Protein AF-A0AAY5KUX0-F1 (afdb_monomer)

Mean predicted aligned error: 17.94 Å

Nearest PDB structures (foldseek):
  6ixe-assembly1_A  TM=4.398E-01  e=1.161E+00  Homo sapiens
  8fih-assembly1_C  TM=4.853E-01  e=3.140E+00  synthetic construct
  5nnv-assembly4_D  TM=2.326E-01  e=5.977E+00  Bacillus subtilis subsp. subtilis str. 168

pLDDT: mean 77.22, std 23.83, range [30.12, 98.75]

Organism: Esox lucius (NCBI:txid8010)

Radius of gyration: 45.95 Å; Cα contacts (8 Å, |Δi|>4): 47; chains: 1; bounding box: 101×60×145 Å

Foldseek 3Di:
DVVVVVVVVVVVVVVCVVVVVVVVVVVPCVVVVVVVVVVVVVVVVVVVVVPVVVVLVVVLVVLLVVLLVLLVVLVVLLVVLVVVLPDDPDPPADLVNLLVVLVVLLVVLVVLVVVLVVVVVVLVVSPDPPPVSVVSCSNVSSVVVNVSSVVSNVSSVVVNVVSVVVVVVVVVVVPDDPDDDDDDDDDDDDDDDDDDDDDDDDDDDDDDDDDDDDDDDDDDDDDDDDDDDDDDDDDDDDDDDDDD

Solvent-accessible surface area (backbone atoms only — not comparable to full-atom values): 15672 Å² total; per-residue (Å²): 108,75,67,60,55,51,50,52,51,49,53,54,59,60,63,43,50,68,56,53,52,52,52,50,62,75,63,54,52,63,70,54,50,54,52,49,53,53,48,49,55,50,51,52,53,53,51,63,67,46,49,62,60,50,55,51,52,54,52,45,51,55,53,52,52,51,48,40,55,49,44,56,50,49,54,52,47,53,52,51,51,50,52,62,74,66,50,73,83,57,98,85,67,51,72,68,58,53,48,51,52,41,53,53,49,51,53,50,47,54,49,52,54,51,50,40,54,50,50,57,52,51,58,66,70,58,67,64,59,91,76,49,65,84,71,43,61,53,60,59,49,39,58,55,44,54,59,57,44,50,55,51,48,52,53,43,52,53,51,42,56,54,50,56,50,52,59,60,51,59,63,57,68,69,76,70,72,84,82,80,84,88,77,91,79,89,86,89,85,78,90,78,90,81,82,88,82,85,87,81,87,83,91,81,90,82,85,89,81,86,85,84,88,85,80,89,88,87,80,84,88,84,87,80,82,88,82,91,84,85,88,84,87,85,86,81,90,80,88,84,88,81,94,132

Structure (mmCIF, N/CA/C/O backbone):
data_AF-A0AAY5KUX0-F1
#
_entry.id   AF-A0AAY5KUX0-F1
#
loop_
_atom_site.group_PDB
_atom_site.id
_atom_site.type_symbol
_atom_site.label_atom_id
_atom_site.label_alt_id
_atom_site.label_comp_id
_atom_site.label_asym_id
_atom_site.label_entity_id
_atom_site.label_seq_id
_atom_site.pdbx_PDB_ins_code
_atom_site.Cartn_x
_atom_site.Cartn_y
_atom_site.Cartn_z
_atom_site.occupancy
_atom_site.B_iso_or_equiv
_atom_site.auth_seq_id
_atom_site.auth_comp_id
_atom_site.auth_asym_id
_atom_site.auth_atom_id
_atom_site.pdbx_PDB_model_num
ATOM 1 N N . MET A 1 1 ? 50.713 29.066 -77.000 1.00 65.44 1 MET A N 1
ATOM 2 C CA . MET A 1 1 ? 50.205 29.519 -75.688 1.00 65.44 1 MET A CA 1
ATOM 3 C C . MET A 1 1 ? 48.900 28.830 -75.305 1.00 65.44 1 MET A C 1
ATOM 5 O O . MET A 1 1 ? 48.928 28.082 -74.349 1.00 65.44 1 MET A O 1
ATOM 9 N N . VAL A 1 2 ? 47.807 28.939 -76.072 1.00 77.06 2 VAL A N 1
ATOM 10 C CA . VAL A 1 2 ? 46.492 28.353 -75.691 1.00 77.06 2 VAL A CA 1
ATOM 11 C C . VAL A 1 2 ? 46.496 26.825 -75.466 1.00 77.06 2 VAL A C 1
ATOM 13 O O . VAL A 1 2 ? 45.794 26.320 -74.590 1.00 77.06 2 VAL A O 1
ATOM 16 N N . LEU A 1 3 ? 47.290 26.074 -76.238 1.00 79.50 3 LEU A N 1
ATOM 17 C CA . LEU A 1 3 ? 47.382 24.612 -76.098 1.00 79.50 3 LEU A CA 1
ATOM 18 C C . LEU A 1 3 ? 48.140 24.175 -74.833 1.00 79.50 3 LEU A C 1
ATOM 20 O O . LEU A 1 3 ? 47.729 23.212 -74.193 1.00 79.50 3 LEU A O 1
ATOM 24 N N . ASP A 1 4 ? 49.183 24.915 -74.450 1.00 84.75 4 ASP A N 1
ATOM 25 C CA . ASP A 1 4 ? 49.966 24.679 -73.227 1.00 84.75 4 ASP A CA 1
ATOM 26 C C . ASP A 1 4 ? 49.128 24.974 -71.975 1.00 84.75 4 ASP A C 1
ATOM 28 O O . ASP A 1 4 ? 49.061 24.171 -71.047 1.00 84.75 4 ASP A O 1
ATOM 32 N N . ASP A 1 5 ? 48.364 26.070 -72.007 1.00 89.06 5 ASP A N 1
ATOM 33 C CA . ASP A 1 5 ? 47.406 26.387 -70.950 1.00 89.06 5 ASP A CA 1
ATOM 34 C C . ASP A 1 5 ? 46.334 25.294 -70.814 1.00 89.06 5 ASP A C 1
ATOM 36 O O . ASP A 1 5 ? 45.993 24.902 -69.700 1.00 89.06 5 ASP A O 1
ATOM 40 N N . SER A 1 6 ? 45.840 24.747 -71.931 1.00 89.62 6 SER A N 1
ATOM 41 C CA . SER A 1 6 ? 44.866 23.645 -71.911 1.00 89.62 6 SER A CA 1
ATOM 42 C C . SER A 1 6 ? 45.446 22.354 -71.332 1.00 89.62 6 SER A C 1
ATOM 44 O O . SER A 1 6 ? 44.748 21.627 -70.627 1.00 89.62 6 SER A O 1
ATOM 46 N N . GLU A 1 7 ? 46.712 22.048 -71.613 1.00 89.88 7 GLU A N 1
ATOM 47 C CA . GLU A 1 7 ? 47.401 20.888 -71.045 1.00 89.88 7 GLU A CA 1
ATOM 48 C C . GLU A 1 7 ? 47.662 21.055 -69.548 1.00 89.88 7 GLU A C 1
ATOM 50 O O . GLU A 1 7 ? 47.379 20.141 -68.772 1.00 89.88 7 GLU A O 1
ATOM 55 N N . ARG A 1 8 ? 48.071 22.253 -69.123 1.00 92.94 8 ARG A N 1
ATOM 56 C CA . ARG A 1 8 ? 48.230 22.599 -67.710 1.00 92.94 8 ARG A CA 1
ATOM 57 C C . ARG A 1 8 ? 46.909 22.513 -66.948 1.00 92.94 8 ARG A C 1
ATOM 59 O O . ARG A 1 8 ? 46.864 21.922 -65.875 1.00 92.94 8 ARG A O 1
ATOM 66 N N . ILE A 1 9 ? 45.819 23.043 -67.507 1.00 92.19 9 ILE A N 1
ATOM 67 C CA . ILE A 1 9 ? 44.477 22.944 -66.909 1.00 92.19 9 ILE A CA 1
ATOM 68 C C . ILE A 1 9 ? 44.057 21.476 -66.781 1.00 92.19 9 ILE A C 1
ATOM 70 O O . ILE A 1 9 ? 43.570 21.067 -65.728 1.00 92.19 9 ILE A O 1
ATOM 74 N N . ARG A 1 10 ? 44.285 20.664 -67.820 1.00 92.75 10 ARG A N 1
ATOM 75 C CA . ARG A 1 10 ? 43.978 19.228 -67.798 1.00 92.75 10 ARG A CA 1
ATOM 76 C C . ARG A 1 10 ? 44.761 18.496 -66.709 1.00 92.75 10 ARG A C 1
ATOM 78 O O . ARG A 1 10 ? 44.173 17.692 -65.992 1.00 92.75 10 ARG A O 1
ATOM 85 N N . ALA A 1 11 ? 46.052 18.792 -66.564 1.00 92.75 11 ALA A N 1
ATOM 86 C CA . ALA A 1 11 ? 46.895 18.215 -65.522 1.00 92.75 11 ALA A CA 1
ATOM 87 C C . ALA A 1 11 ? 46.395 18.590 -64.117 1.00 92.75 11 ALA A C 1
ATOM 89 O O . ALA A 1 11 ? 46.272 17.717 -63.260 1.00 92.75 11 ALA A O 1
ATOM 90 N N . THR A 1 12 ? 46.021 19.855 -63.901 1.00 94.25 12 THR A N 1
ATOM 91 C CA . THR A 1 12 ? 45.439 20.313 -62.631 1.00 94.25 12 THR A CA 1
ATOM 92 C C . THR A 1 12 ? 44.118 19.608 -62.318 1.00 94.25 12 THR A C 1
ATOM 94 O O . THR A 1 12 ? 43.928 19.144 -61.198 1.00 94.25 12 THR A O 1
ATOM 97 N N . LEU A 1 13 ? 43.218 19.472 -63.300 1.00 93.25 13 LEU A N 1
ATOM 98 C CA . LEU A 1 13 ? 41.935 18.785 -63.110 1.00 93.25 13 LEU A CA 1
ATOM 99 C C . LEU A 1 13 ? 42.114 17.299 -62.780 1.00 93.25 13 LEU A C 1
ATOM 101 O O . LEU A 1 13 ? 41.458 16.794 -61.873 1.00 93.25 13 LEU A O 1
ATOM 105 N N . MET A 1 14 ? 43.036 16.613 -63.462 1.00 93.06 14 MET A N 1
ATOM 106 C CA . MET A 1 14 ? 43.377 15.220 -63.151 1.00 93.06 14 MET A CA 1
ATOM 107 C C . MET A 1 14 ? 44.004 15.081 -61.756 1.00 93.06 14 MET A C 1
ATOM 109 O O . MET A 1 14 ? 43.749 14.100 -61.061 1.00 93.06 14 MET A O 1
ATOM 113 N N . GLY A 1 15 ? 44.761 16.089 -61.311 1.00 93.69 15 GLY A N 1
ATOM 114 C CA . GLY A 1 15 ? 45.342 16.146 -59.969 1.00 93.69 15 GLY A CA 1
ATOM 115 C C . GLY A 1 15 ? 44.316 16.215 -58.831 1.00 93.69 15 GLY A C 1
ATOM 116 O O . GLY A 1 15 ? 44.632 15.806 -57.716 1.00 93.69 15 GLY A O 1
ATOM 117 N N . PHE A 1 16 ? 43.082 16.669 -59.086 1.00 94.81 16 PHE A N 1
ATOM 118 C CA . PHE A 1 16 ? 42.023 16.691 -58.068 1.00 94.81 16 PHE A CA 1
ATOM 119 C C . PHE A 1 16 ? 41.360 15.329 -57.827 1.00 94.81 16 PHE A C 1
ATOM 121 O O . PHE A 1 16 ? 40.733 15.157 -56.783 1.00 94.81 16 PHE A O 1
ATOM 128 N N . GLY A 1 17 ? 41.509 14.358 -58.735 1.00 90.81 17 GLY A N 1
ATOM 129 C CA . GLY A 1 17 ? 40.879 13.035 -58.623 1.00 90.81 17 GLY A CA 1
ATOM 130 C C . GLY A 1 17 ? 41.129 12.341 -57.272 1.00 90.81 17 GLY A C 1
ATOM 131 O O . GLY A 1 17 ? 40.160 12.050 -56.573 1.00 90.81 17 GLY A O 1
ATOM 132 N N . PRO A 1 18 ? 42.393 12.161 -56.838 1.00 92.56 18 PRO A N 1
ATOM 133 C CA . PRO A 1 18 ? 42.709 11.527 -55.554 1.00 92.56 18 PRO A CA 1
ATOM 134 C C . PRO A 1 18 ? 42.184 12.292 -54.329 1.00 92.56 18 PRO A C 1
ATOM 136 O O . PRO A 1 18 ? 41.840 11.687 -53.317 1.00 92.56 18 PRO A O 1
ATOM 139 N N . VAL A 1 19 ? 42.106 13.627 -54.405 1.00 91.50 19 VAL A N 1
ATOM 140 C CA . VAL A 1 19 ? 41.552 14.466 -53.326 1.00 91.50 19 VAL A CA 1
ATOM 141 C C . VAL A 1 19 ? 40.037 14.274 -53.229 1.00 91.50 19 VAL A C 1
ATOM 143 O O . VAL A 1 19 ? 39.510 14.113 -52.132 1.00 91.50 19 VAL A O 1
ATOM 146 N N . LEU A 1 20 ? 39.338 14.242 -54.368 1.00 87.88 20 LEU A N 1
ATOM 147 C CA . LEU A 1 20 ? 37.898 13.975 -54.419 1.00 87.88 20 LEU A CA 1
ATOM 148 C C . LEU A 1 20 ? 37.559 12.553 -53.954 1.00 87.88 20 LEU A C 1
ATOM 150 O O . LEU A 1 20 ? 36.545 12.366 -53.288 1.00 87.88 20 LEU A O 1
ATOM 154 N N . GLU A 1 21 ? 38.414 11.570 -54.235 1.00 86.56 21 GLU A N 1
ATOM 155 C CA . GLU A 1 21 ? 38.261 10.193 -53.752 1.00 86.56 21 GLU A CA 1
ATOM 156 C C . GLU A 1 21 ? 38.407 10.100 -52.223 1.00 86.56 21 GLU A C 1
ATOM 158 O O . GLU A 1 21 ? 37.579 9.479 -51.555 1.00 86.56 21 GLU A O 1
ATOM 163 N N . GLN A 1 22 ? 39.387 10.802 -51.640 1.00 84.06 22 GLN A N 1
ATOM 164 C CA . GLN A 1 22 ? 39.534 10.901 -50.182 1.00 84.06 22 GLN A CA 1
ATOM 165 C C . GLN A 1 22 ? 38.347 11.617 -49.526 1.00 84.06 22 GLN A C 1
ATOM 167 O O . GLN A 1 22 ? 37.835 11.144 -48.511 1.00 84.06 22 GLN A O 1
ATOM 172 N N . ILE A 1 23 ? 37.873 12.722 -50.114 1.00 84.19 23 ILE A N 1
ATOM 173 C CA . ILE A 1 23 ? 36.673 13.425 -49.635 1.00 84.19 23 ILE A CA 1
ATOM 174 C C . ILE A 1 23 ? 35.459 12.491 -49.705 1.00 84.19 23 ILE A C 1
ATOM 176 O O . ILE A 1 23 ? 34.725 12.383 -48.729 1.00 84.19 23 ILE A O 1
ATOM 180 N N . SER A 1 24 ? 35.277 11.755 -50.805 1.00 80.06 24 SER A N 1
ATOM 181 C CA . SER A 1 24 ? 34.175 10.799 -50.966 1.00 80.06 24 SER A CA 1
ATOM 182 C C . SER A 1 24 ? 34.204 9.677 -49.925 1.00 80.06 24 SER A C 1
ATOM 184 O O . SER A 1 24 ? 33.145 9.256 -49.468 1.00 80.06 24 SER A O 1
ATOM 186 N N . ALA A 1 25 ? 35.388 9.193 -49.543 1.00 74.94 25 ALA A N 1
ATOM 187 C CA . ALA A 1 25 ? 35.536 8.162 -48.519 1.00 74.94 25 ALA A CA 1
ATOM 188 C C . ALA A 1 25 ? 35.185 8.681 -47.113 1.00 74.94 25 ALA A C 1
ATOM 190 O O . ALA A 1 25 ? 34.540 7.978 -46.340 1.00 74.94 25 ALA A O 1
ATOM 191 N N . VAL A 1 26 ? 35.557 9.927 -46.790 1.00 75.31 26 VAL A N 1
ATOM 192 C CA . VAL A 1 26 ? 35.179 10.588 -45.525 1.00 75.31 26 VAL A CA 1
ATOM 193 C C . VAL A 1 26 ? 33.686 10.944 -45.506 1.00 75.31 26 VAL A C 1
ATOM 195 O O . VAL A 1 26 ? 33.041 10.858 -44.465 1.00 75.31 26 VAL A O 1
ATOM 198 N N . CYS A 1 27 ? 33.114 11.285 -46.661 1.00 72.25 27 CYS A N 1
ATOM 199 C CA . CYS A 1 27 ? 31.685 11.531 -46.855 1.00 72.25 27 CYS A CA 1
ATOM 200 C C . CYS A 1 27 ? 30.854 10.246 -47.024 1.00 72.25 27 CYS A C 1
ATOM 202 O O . CYS A 1 27 ? 29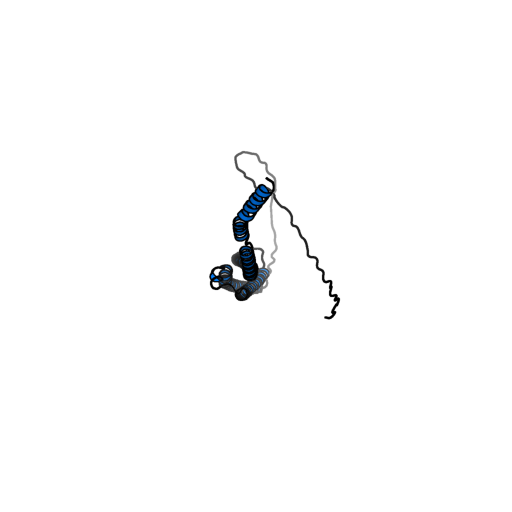.682 10.336 -47.392 1.00 72.25 27 CYS A O 1
ATOM 204 N N . HIS A 1 28 ? 31.411 9.056 -46.766 1.00 70.75 28 HIS A N 1
ATOM 205 C CA . HIS A 1 28 ? 30.652 7.808 -46.797 1.00 70.75 28 HIS A CA 1
ATOM 206 C C . HIS A 1 28 ? 29.736 7.706 -45.562 1.00 70.75 28 HIS A C 1
ATOM 208 O O . HIS A 1 28 ? 30.043 7.060 -44.563 1.00 70.75 28 HIS A O 1
ATOM 214 N N . ILE A 1 29 ? 28.610 8.417 -45.635 1.00 81.38 29 ILE A N 1
ATOM 215 C CA . ILE A 1 29 ? 27.642 8.626 -44.551 1.00 81.38 29 ILE A CA 1
ATOM 216 C C . ILE A 1 29 ? 26.776 7.376 -44.303 1.00 81.38 29 ILE A C 1
ATOM 218 O O . ILE A 1 29 ? 26.271 7.204 -43.198 1.00 81.38 29 ILE A O 1
ATOM 222 N N . SER A 1 30 ? 26.693 6.447 -45.259 1.00 81.44 30 SER A N 1
ATOM 223 C CA . SER A 1 30 ? 25.822 5.262 -45.186 1.00 81.44 30 SER A CA 1
ATOM 224 C C . SER A 1 30 ? 26.086 4.371 -43.967 1.00 81.44 30 SER A C 1
ATOM 226 O O . SER A 1 30 ? 25.158 3.999 -43.261 1.00 81.44 30 SER A O 1
ATOM 228 N N . ALA A 1 31 ? 27.352 4.107 -43.623 1.00 83.12 31 ALA A N 1
ATOM 229 C CA . ALA A 1 31 ? 27.673 3.324 -42.424 1.00 83.12 31 ALA A CA 1
ATOM 230 C C . ALA A 1 31 ? 27.285 4.046 -41.116 1.00 83.12 31 ALA A C 1
ATOM 232 O O . ALA A 1 31 ? 27.041 3.412 -40.088 1.00 83.12 31 ALA A O 1
ATOM 233 N N . MET A 1 32 ? 27.256 5.381 -41.128 1.00 85.50 32 MET A N 1
ATOM 234 C CA . MET A 1 32 ? 26.808 6.183 -39.992 1.00 85.50 32 MET A CA 1
ATOM 235 C C . MET A 1 32 ? 25.277 6.231 -39.913 1.00 85.50 32 MET A C 1
ATOM 237 O O . MET A 1 32 ? 24.741 6.136 -38.812 1.00 85.50 32 MET A O 1
ATOM 241 N N . GLU A 1 33 ? 24.589 6.316 -41.054 1.00 89.56 33 GLU A N 1
ATOM 242 C CA . GLU A 1 33 ? 23.128 6.195 -41.168 1.00 89.56 33 GLU A CA 1
ATOM 243 C C . GLU A 1 33 ? 22.644 4.839 -40.647 1.00 89.56 33 GLU A C 1
ATOM 245 O O . GLU A 1 33 ? 21.768 4.799 -39.786 1.00 89.56 33 GLU A O 1
ATOM 250 N N . ASP A 1 34 ? 23.276 3.739 -41.062 1.00 90.75 34 ASP A N 1
ATOM 251 C CA . ASP A 1 34 ? 22.925 2.391 -40.601 1.00 90.75 34 ASP A CA 1
ATOM 252 C C . ASP A 1 34 ? 23.063 2.256 -39.078 1.00 90.75 34 ASP A C 1
ATOM 254 O O . ASP A 1 34 ? 22.184 1.722 -38.397 1.00 90.75 34 ASP A O 1
ATOM 258 N N . ARG A 1 35 ? 24.152 2.793 -38.509 1.00 92.81 35 ARG A N 1
ATOM 259 C CA . ARG A 1 35 ? 24.366 2.811 -37.054 1.00 92.81 35 ARG A CA 1
ATOM 260 C C . ARG A 1 35 ? 23.340 3.672 -36.326 1.00 92.81 35 ARG A C 1
ATOM 262 O O . ARG A 1 35 ? 22.949 3.323 -35.211 1.00 92.81 35 ARG A O 1
ATOM 269 N N . LEU A 1 36 ? 22.931 4.791 -36.920 1.00 95.94 36 LEU A N 1
ATOM 270 C CA . LEU A 1 36 ? 21.906 5.661 -36.355 1.00 95.94 36 LEU A CA 1
ATOM 271 C C . LEU A 1 36 ? 20.556 4.940 -36.309 1.00 95.94 36 LEU A C 1
ATOM 273 O O . LEU A 1 36 ? 19.963 4.870 -35.237 1.00 95.94 36 LEU A O 1
ATOM 277 N N . VAL A 1 37 ? 20.135 4.327 -37.419 1.00 96.75 37 VAL A N 1
ATOM 278 C CA . VAL A 1 37 ? 18.894 3.537 -37.498 1.00 96.75 37 VAL A CA 1
ATOM 279 C C . VAL A 1 37 ? 18.925 2.376 -36.507 1.00 96.75 37 VAL A C 1
ATOM 281 O O . VAL A 1 37 ? 17.970 2.163 -35.765 1.00 96.75 37 VAL A O 1
ATO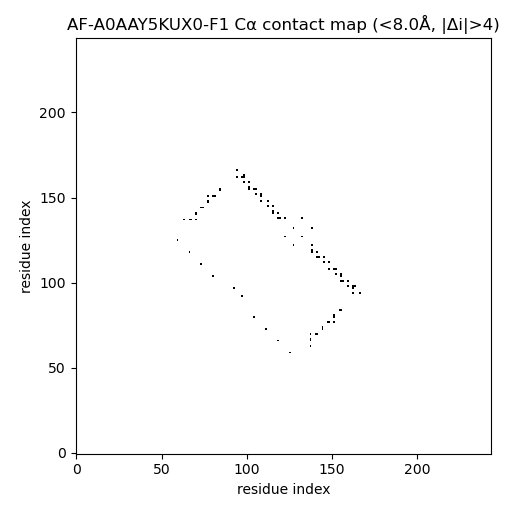M 284 N N . GLN A 1 38 ? 20.045 1.652 -36.422 1.00 97.19 38 GLN A N 1
ATOM 285 C CA . GLN A 1 38 ? 20.197 0.571 -35.449 1.00 97.19 38 GLN A CA 1
ATOM 286 C C . GLN A 1 38 ? 20.052 1.076 -34.007 1.00 97.19 38 GLN A C 1
ATOM 288 O O . GLN A 1 38 ? 19.392 0.429 -33.192 1.00 97.19 38 GLN A O 1
ATOM 293 N N . THR A 1 39 ? 20.659 2.222 -33.691 1.00 97.56 39 THR A N 1
ATOM 294 C CA . THR A 1 39 ? 20.567 2.835 -32.360 1.00 97.56 39 THR A CA 1
ATOM 295 C C . THR A 1 39 ? 19.134 3.271 -32.062 1.00 97.56 39 THR A C 1
ATOM 297 O O . THR A 1 39 ? 18.640 3.014 -30.969 1.00 97.56 39 THR A O 1
ATOM 300 N N . GLU A 1 40 ? 18.441 3.874 -33.027 1.00 97.81 40 GLU A N 1
ATOM 301 C CA . GLU A 1 40 ? 17.035 4.260 -32.895 1.00 97.81 40 GLU A CA 1
ATOM 302 C C . GLU A 1 40 ? 16.150 3.042 -32.609 1.00 97.81 40 GLU A C 1
ATOM 304 O O . GLU A 1 40 ? 15.415 3.043 -31.624 1.00 97.81 40 GLU A O 1
ATOM 309 N N . CYS A 1 41 ? 16.297 1.957 -33.377 1.00 97.69 41 CYS A N 1
ATOM 310 C CA . CYS A 1 41 ? 15.567 0.714 -33.126 1.00 97.69 41 CYS A CA 1
ATOM 311 C C . CYS A 1 41 ? 15.840 0.149 -31.724 1.00 97.69 41 CYS A C 1
ATOM 313 O O . CYS A 1 41 ? 14.912 -0.305 -31.056 1.00 97.69 41 CYS A O 1
ATOM 315 N N . GLN A 1 42 ? 17.094 0.186 -31.260 1.00 98.12 42 GLN A N 1
ATOM 316 C CA . GLN A 1 42 ? 17.452 -0.252 -29.908 1.00 98.12 42 GLN A CA 1
ATOM 317 C C . GLN A 1 42 ? 16.805 0.626 -28.833 1.00 98.12 42 GLN A C 1
ATOM 319 O O . GLN A 1 42 ? 16.288 0.102 -27.850 1.00 98.12 42 GLN A O 1
ATOM 324 N N . VAL A 1 43 ? 16.794 1.948 -29.021 1.00 97.81 43 VAL A N 1
ATOM 325 C CA . VAL A 1 43 ? 16.144 2.886 -28.097 1.00 97.81 43 VAL A CA 1
ATOM 326 C C . VAL A 1 43 ? 14.639 2.635 -28.048 1.00 97.81 43 VAL A C 1
ATOM 328 O O . VAL A 1 43 ? 14.081 2.547 -26.955 1.00 97.81 43 VAL A O 1
ATOM 331 N N . THR A 1 44 ? 13.984 2.462 -29.197 1.00 97.00 44 THR A N 1
ATOM 332 C CA . THR A 1 44 ? 12.551 2.147 -29.251 1.00 97.00 44 THR A CA 1
ATOM 333 C C . THR A 1 44 ? 12.245 0.823 -28.554 1.00 97.00 44 THR A C 1
ATOM 335 O O . THR A 1 44 ? 11.328 0.763 -27.740 1.00 97.00 44 THR A O 1
ATOM 338 N N . ASP A 1 45 ? 13.028 -0.227 -28.809 1.00 97.25 45 ASP A N 1
ATOM 339 C CA . ASP A 1 45 ? 12.867 -1.529 -28.153 1.00 97.25 45 ASP A CA 1
ATOM 340 C C . ASP A 1 45 ? 13.044 -1.429 -26.627 1.00 97.25 45 ASP A C 1
ATOM 342 O O . ASP A 1 45 ? 12.229 -1.952 -25.865 1.00 97.25 45 ASP A O 1
ATOM 346 N N . MET A 1 46 ? 14.050 -0.683 -26.160 1.00 97.19 46 MET A N 1
ATOM 347 C CA . MET A 1 46 ? 14.240 -0.414 -24.732 1.00 97.19 46 MET A CA 1
ATOM 348 C C . MET A 1 46 ? 13.054 0.337 -24.116 1.00 97.19 46 MET A C 1
ATOM 350 O O . MET A 1 46 ? 12.606 -0.025 -23.028 1.00 97.19 46 MET A O 1
ATOM 354 N N . GLN A 1 47 ? 12.529 1.356 -24.800 1.00 96.50 47 GLN A N 1
ATOM 355 C CA . GLN A 1 47 ? 11.366 2.117 -24.340 1.00 96.50 47 GLN A CA 1
ATOM 356 C C . GLN A 1 47 ? 10.128 1.223 -24.220 1.00 96.50 47 GLN A C 1
ATOM 358 O O . GLN A 1 47 ? 9.475 1.218 -23.181 1.00 96.50 47 GLN A O 1
ATOM 363 N N . GLN A 1 48 ? 9.842 0.403 -25.232 1.00 95.69 48 GLN A N 1
ATOM 364 C CA . GLN A 1 48 ? 8.698 -0.512 -25.195 1.00 95.69 48 GLN A CA 1
ATOM 365 C C . GLN A 1 48 ? 8.818 -1.539 -24.061 1.00 95.69 48 GLN A C 1
ATOM 367 O O . GLN A 1 48 ? 7.832 -1.845 -23.392 1.00 95.69 48 GLN A O 1
ATOM 372 N N . LYS A 1 49 ? 10.034 -2.026 -23.782 1.00 96.62 49 LYS A N 1
ATOM 373 C CA . LYS A 1 49 ? 10.289 -2.989 -22.699 1.00 96.62 49 LYS A CA 1
ATOM 374 C C . LYS A 1 49 ? 10.092 -2.419 -21.296 1.00 96.62 49 LYS A C 1
ATOM 376 O O . LYS A 1 49 ? 9.774 -3.191 -20.395 1.00 96.62 49 LYS A O 1
ATOM 381 N N . ILE A 1 50 ? 10.290 -1.114 -21.089 1.00 96.44 50 ILE A N 1
ATOM 382 C CA . ILE A 1 50 ? 10.162 -0.500 -19.757 1.00 96.44 50 ILE A CA 1
ATOM 383 C C . ILE A 1 50 ? 8.763 0.055 -19.472 1.00 96.44 50 ILE A C 1
ATOM 385 O O . ILE A 1 50 ? 8.394 0.141 -18.304 1.00 96.44 50 ILE A O 1
ATOM 389 N N . MET A 1 51 ? 7.966 0.380 -20.497 1.00 95.88 51 MET A N 1
ATOM 390 C CA . MET A 1 51 ? 6.634 0.970 -20.299 1.00 95.88 51 MET A CA 1
ATOM 391 C C . MET A 1 51 ? 5.702 0.084 -19.464 1.00 95.88 51 MET A C 1
ATOM 393 O O . MET A 1 51 ? 5.191 0.539 -18.448 1.00 95.88 51 MET A O 1
ATOM 397 N N . GLY A 1 52 ? 5.549 -1.196 -19.818 1.00 93.38 52 GLY A N 1
ATOM 398 C CA . GLY A 1 52 ? 4.679 -2.114 -19.069 1.00 93.38 52 GLY A CA 1
ATOM 399 C C . GLY A 1 52 ? 5.065 -2.266 -17.586 1.00 93.38 52 GLY A C 1
ATOM 400 O O . GLY A 1 52 ? 4.213 -2.082 -16.716 1.00 93.38 52 GLY A O 1
ATOM 401 N N . PRO A 1 53 ? 6.339 -2.563 -17.256 1.00 93.50 53 PRO A N 1
ATOM 402 C CA . PRO A 1 53 ? 6.806 -2.591 -15.870 1.00 93.50 53 PRO A CA 1
ATOM 403 C C . PRO A 1 53 ? 6.615 -1.269 -15.118 1.00 93.50 53 PRO A C 1
ATOM 405 O O . PRO A 1 53 ? 6.311 -1.295 -13.926 1.00 93.50 53 PRO A O 1
ATOM 408 N N . LEU A 1 54 ? 6.781 -0.127 -15.792 1.00 95.19 54 LEU A N 1
ATOM 409 C CA 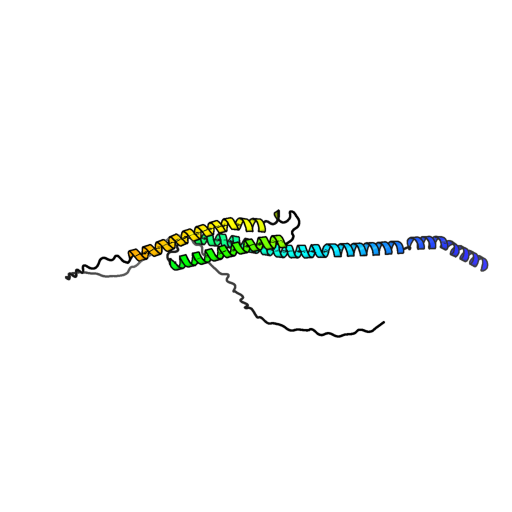. LEU A 1 54 ? 6.581 1.189 -15.188 1.00 95.19 54 LEU A CA 1
ATOM 410 C C . LEU A 1 54 ? 5.105 1.438 -14.852 1.00 95.19 54 LEU A C 1
ATOM 412 O O . LEU A 1 54 ? 4.809 1.880 -13.745 1.00 95.19 54 LEU A O 1
ATOM 416 N N . ASP A 1 55 ? 4.191 1.097 -15.762 1.00 94.62 55 ASP A N 1
ATOM 417 C CA . ASP A 1 55 ? 2.747 1.207 -15.534 1.00 94.62 55 ASP A CA 1
ATOM 418 C C . ASP A 1 55 ? 2.300 0.304 -14.376 1.00 94.62 55 ASP A C 1
ATOM 420 O O . ASP A 1 55 ? 1.559 0.737 -13.491 1.00 94.62 55 ASP A O 1
ATOM 424 N N . LYS A 1 56 ? 2.816 -0.933 -14.322 1.00 93.69 56 LYS A N 1
ATOM 425 C CA . LYS A 1 56 ? 2.558 -1.853 -13.206 1.00 93.69 56 LYS A CA 1
ATOM 426 C C . LYS A 1 56 ? 3.075 -1.289 -11.881 1.00 93.69 56 LYS A C 1
ATOM 428 O O . LYS A 1 56 ? 2.358 -1.331 -10.886 1.00 93.69 56 LYS A O 1
ATOM 433 N N . LEU A 1 57 ? 4.292 -0.740 -11.857 1.00 93.94 57 LEU A N 1
ATOM 434 C CA . LEU A 1 57 ? 4.856 -0.131 -10.651 1.00 93.94 57 LEU A CA 1
ATOM 435 C C . LEU A 1 57 ? 4.015 1.061 -10.176 1.00 93.94 57 LEU A C 1
ATOM 437 O O . LEU A 1 57 ? 3.750 1.170 -8.983 1.00 93.94 57 LEU A O 1
ATOM 441 N N . MET A 1 58 ? 3.554 1.907 -11.100 1.00 95.12 58 MET A N 1
ATOM 442 C CA . MET A 1 58 ? 2.676 3.038 -10.792 1.00 95.12 58 MET A CA 1
ATOM 443 C C . MET A 1 58 ? 1.369 2.574 -10.139 1.00 95.12 58 MET A C 1
ATOM 445 O O . MET A 1 58 ? 0.946 3.142 -9.135 1.00 95.12 58 MET A O 1
ATOM 449 N N . HIS A 1 59 ? 0.748 1.523 -10.682 1.00 95.31 59 HIS A N 1
ATOM 450 C CA . HIS A 1 59 ? -0.462 0.946 -10.103 1.00 95.31 59 HIS A CA 1
ATOM 451 C C . HIS A 1 59 ? -0.207 0.384 -8.699 1.00 95.31 59 HIS A C 1
ATOM 453 O O . HIS A 1 59 ? -0.944 0.716 -7.776 1.00 95.31 59 HIS A O 1
ATOM 459 N N . ILE A 1 60 ? 0.881 -0.374 -8.511 1.00 95.81 60 ILE A N 1
ATOM 460 C CA . ILE A 1 60 ? 1.273 -0.903 -7.197 1.00 95.81 60 ILE A CA 1
ATOM 461 C C . ILE A 1 60 ? 1.454 0.226 -6.178 1.00 95.81 60 ILE A C 1
ATOM 463 O O . ILE A 1 60 ? 1.015 0.090 -5.040 1.00 95.81 60 ILE A O 1
ATOM 467 N N . THR A 1 61 ? 2.079 1.343 -6.564 1.00 95.38 61 THR A N 1
ATOM 468 C CA . THR A 1 61 ? 2.245 2.498 -5.669 1.00 95.38 61 THR A CA 1
ATOM 469 C C . THR A 1 61 ? 0.901 3.038 -5.188 1.00 95.38 61 THR A C 1
ATOM 471 O O . THR A 1 61 ? 0.745 3.264 -3.993 1.00 95.38 61 THR A O 1
ATOM 474 N N . LEU A 1 62 ? -0.084 3.184 -6.080 1.00 96.94 62 LEU A N 1
ATOM 475 C CA . LEU A 1 62 ? -1.416 3.674 -5.709 1.00 96.94 62 LEU A CA 1
ATOM 476 C C . LEU A 1 62 ? -2.130 2.738 -4.725 1.00 96.94 62 LEU A C 1
ATOM 478 O O . LEU A 1 62 ? -2.713 3.203 -3.747 1.00 96.94 62 LEU A O 1
ATOM 482 N N . GLU A 1 63 ? -2.065 1.430 -4.965 1.00 97.31 63 GLU A N 1
ATOM 483 C CA . GLU A 1 63 ? -2.693 0.432 -4.094 1.00 97.31 63 GLU A CA 1
ATOM 484 C C . GLU A 1 63 ? -2.016 0.377 -2.717 1.00 97.31 63 GLU A C 1
ATOM 486 O O . GLU A 1 63 ? -2.685 0.384 -1.686 1.00 97.31 63 GLU A O 1
ATOM 491 N N . VAL A 1 64 ? -0.681 0.390 -2.673 1.00 97.31 64 VAL A N 1
ATOM 492 C CA . VAL A 1 64 ? 0.073 0.394 -1.409 1.00 97.31 64 VAL A CA 1
ATOM 493 C C . VAL A 1 64 ? -0.169 1.685 -0.619 1.00 97.31 64 VAL A C 1
ATOM 495 O O . VAL A 1 64 ? -0.315 1.620 0.602 1.00 97.31 64 VAL A O 1
ATOM 498 N N . ASP A 1 65 ? -0.281 2.838 -1.284 1.00 98.06 65 ASP A N 1
ATOM 499 C CA . ASP A 1 65 ? -0.639 4.109 -0.641 1.00 98.06 65 ASP A CA 1
ATOM 500 C C . ASP A 1 65 ? -2.051 4.064 -0.031 1.00 98.06 65 ASP A C 1
ATOM 502 O O . ASP A 1 65 ? -2.272 4.557 1.081 1.00 98.06 65 ASP A O 1
ATOM 506 N N . ALA A 1 66 ? -3.012 3.448 -0.727 1.00 98.06 66 ALA A N 1
ATOM 507 C CA . ALA A 1 66 ? -4.364 3.254 -0.208 1.00 98.06 66 ALA A CA 1
ATOM 508 C C . ALA A 1 66 ? -4.371 2.324 1.017 1.00 98.06 66 ALA A C 1
ATOM 510 O O . ALA A 1 66 ? -4.986 2.649 2.036 1.00 98.06 66 ALA A O 1
ATOM 511 N N . ILE A 1 67 ? -3.628 1.215 0.958 1.00 98.38 67 ILE A N 1
ATOM 512 C CA . ILE A 1 67 ? -3.469 0.279 2.079 1.00 98.38 67 ILE A CA 1
ATOM 513 C C . ILE A 1 67 ? -2.830 0.982 3.283 1.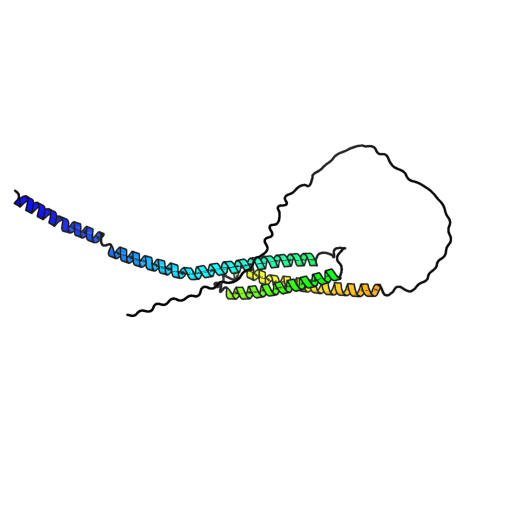00 98.38 67 ILE A C 1
ATOM 515 O O . ILE A 1 67 ? -3.320 0.845 4.404 1.00 98.38 67 ILE A O 1
ATOM 519 N N . GLU A 1 68 ? -1.775 1.773 3.078 1.00 98.56 68 GLU A N 1
ATOM 520 C CA . GLU A 1 68 ? -1.137 2.559 4.141 1.00 98.56 68 GLU A CA 1
ATOM 521 C C . GLU A 1 68 ? -2.140 3.494 4.834 1.00 98.56 68 GLU A C 1
ATOM 523 O O . GLU A 1 68 ? -2.195 3.570 6.068 1.00 98.56 68 GLU A O 1
ATOM 528 N N . ALA A 1 69 ? -2.953 4.205 4.048 1.00 98.56 69 ALA A N 1
ATOM 529 C CA . ALA A 1 69 ? -3.963 5.119 4.567 1.00 98.56 69 ALA A CA 1
ATOM 530 C C . ALA A 1 69 ? -5.044 4.391 5.384 1.00 98.56 69 ALA A C 1
ATOM 532 O O . ALA A 1 69 ? -5.462 4.890 6.439 1.00 98.56 69 ALA A O 1
ATOM 533 N N . GLU A 1 70 ? -5.465 3.212 4.931 1.00 98.56 70 GLU A N 1
ATOM 534 C CA . GLU A 1 70 ? -6.446 2.379 5.622 1.00 98.56 70 GLU A CA 1
ATOM 535 C C . GLU A 1 70 ? -5.878 1.827 6.939 1.00 98.56 70 GLU A C 1
ATOM 537 O O . GLU A 1 70 ? -6.478 2.016 7.999 1.00 98.56 70 GLU A O 1
ATOM 542 N N . VAL A 1 71 ? -4.665 1.261 6.926 1.00 98.75 71 VAL A N 1
ATOM 543 C CA . VAL A 1 71 ? -3.976 0.764 8.135 1.00 98.75 71 VAL A CA 1
ATOM 544 C C . VAL A 1 71 ? -3.831 1.871 9.175 1.00 98.75 71 VAL A C 1
ATOM 546 O O . VAL A 1 71 ? -4.214 1.697 10.334 1.00 98.75 71 VAL A O 1
ATOM 549 N N . LYS A 1 72 ? -3.386 3.059 8.758 1.00 98.69 72 LYS A N 1
ATOM 550 C CA . LYS A 1 72 ? -3.274 4.230 9.637 1.00 98.69 72 LYS A CA 1
ATOM 551 C C . LYS A 1 72 ? -4.623 4.674 10.204 1.00 98.69 72 LYS A C 1
ATOM 553 O O . LYS A 1 72 ? -4.698 5.207 11.316 1.00 98.69 72 LYS A O 1
ATOM 558 N N . THR A 1 73 ? -5.700 4.503 9.446 1.00 98.69 73 THR A N 1
ATOM 559 C CA . THR A 1 73 ? -7.060 4.790 9.913 1.00 98.69 73 THR A CA 1
ATOM 560 C C . THR A 1 73 ? -7.510 3.767 10.953 1.00 98.69 73 THR A C 1
ATOM 562 O O . THR A 1 73 ? -8.013 4.161 12.009 1.00 98.69 73 THR A O 1
ATOM 565 N N . MET A 1 74 ? -7.249 2.481 10.727 1.00 98.75 74 MET A N 1
ATOM 566 C CA . MET A 1 74 ? -7.530 1.418 11.692 1.00 98.75 74 MET A CA 1
ATOM 567 C C . MET A 1 74 ? -6.740 1.590 12.998 1.00 98.75 74 MET A C 1
ATOM 569 O O . MET A 1 74 ? -7.328 1.517 14.074 1.00 98.75 74 MET A O 1
ATOM 573 N N . GLU A 1 75 ? -5.448 1.925 12.944 1.00 98.69 75 GLU A N 1
ATOM 574 C CA . GLU A 1 75 ? -4.619 2.216 14.130 1.00 98.69 75 GLU A CA 1
ATOM 575 C C . GLU A 1 75 ? -5.199 3.362 14.983 1.00 98.69 75 GLU A C 1
ATOM 577 O O . GLU A 1 75 ? -5.274 3.289 16.219 1.00 98.69 75 GLU A O 1
ATOM 582 N N . LYS A 1 76 ? -5.681 4.426 14.326 1.00 98.62 76 LYS A N 1
ATOM 583 C CA . LYS A 1 76 ? -6.392 5.519 15.005 1.00 98.62 76 LYS A CA 1
ATOM 584 C C . LYS A 1 76 ? -7.696 5.031 15.630 1.00 98.62 76 LYS A C 1
ATOM 586 O O . LYS A 1 76 ? -8.016 5.445 16.744 1.00 98.62 76 LYS A O 1
ATOM 591 N N . ASN A 1 77 ? -8.449 4.176 14.944 1.00 98.44 77 ASN A N 1
ATOM 592 C CA . ASN A 1 77 ? -9.699 3.625 15.465 1.00 98.44 77 ASN A CA 1
ATOM 593 C C . ASN A 1 77 ? -9.456 2.724 16.679 1.00 98.44 77 ASN A C 1
ATOM 595 O O . ASN A 1 77 ? -10.138 2.891 17.685 1.00 98.44 77 ASN A O 1
ATOM 599 N N . VAL A 1 78 ? -8.430 1.870 16.652 1.00 98.56 78 VAL A N 1
ATOM 600 C CA . VAL A 1 78 ? -7.981 1.076 17.809 1.00 98.56 78 VAL A CA 1
ATOM 601 C C . VAL A 1 78 ? -7.680 1.980 19.004 1.00 98.56 78 VAL A C 1
ATOM 603 O O . VAL A 1 78 ? -8.162 1.731 20.109 1.00 98.56 78 VAL A O 1
ATOM 606 N N . THR A 1 79 ? -6.946 3.073 18.783 1.00 98.06 79 THR A N 1
ATOM 607 C CA . THR A 1 79 ? -6.624 4.047 19.838 1.00 98.06 79 THR A CA 1
ATOM 608 C C . THR A 1 79 ? -7.887 4.694 20.418 1.00 98.06 79 THR A C 1
ATOM 610 O O . THR A 1 79 ? -8.039 4.776 21.637 1.00 98.06 79 THR A O 1
ATOM 613 N N . LYS A 1 80 ? -8.827 5.111 19.559 1.00 97.69 80 LYS A N 1
ATOM 614 C CA . LYS A 1 80 ? -10.111 5.698 19.978 1.00 97.69 80 LYS A CA 1
ATOM 615 C C . LYS A 1 80 ? -10.963 4.708 20.768 1.00 97.69 80 LYS A C 1
ATOM 617 O O . LYS A 1 80 ? -11.468 5.065 21.826 1.00 97.69 80 LYS A O 1
ATOM 622 N N . ILE A 1 81 ? -11.105 3.474 20.285 1.00 97.25 81 ILE A N 1
ATOM 623 C CA . ILE A 1 81 ? -11.867 2.425 20.973 1.00 97.25 81 ILE A CA 1
ATOM 624 C C . ILE A 1 81 ? -11.261 2.170 22.350 1.00 97.25 81 ILE A C 1
ATOM 626 O O . ILE A 1 81 ? -11.986 2.162 23.341 1.00 97.25 81 ILE A O 1
ATOM 630 N N . ARG A 1 82 ? -9.933 2.032 22.436 1.00 96.81 82 ARG A N 1
ATOM 631 C CA . ARG A 1 82 ? -9.240 1.836 23.713 1.00 96.81 82 ARG A CA 1
ATOM 632 C C . ARG A 1 82 ? -9.536 2.977 24.688 1.00 96.81 82 ARG A C 1
ATOM 634 O O . ARG A 1 82 ? -9.900 2.709 25.827 1.00 96.81 82 ARG A O 1
ATOM 641 N N . ALA A 1 83 ? -9.480 4.229 24.230 1.00 95.00 83 ALA A N 1
ATOM 642 C CA . ALA A 1 83 ? -9.839 5.387 25.048 1.00 95.00 83 ALA A CA 1
ATOM 643 C C . ALA A 1 83 ? -11.304 5.343 25.531 1.00 95.00 83 ALA A C 1
ATOM 645 O O . ALA A 1 83 ? -11.564 5.606 26.703 1.00 95.00 83 ALA A O 1
ATOM 646 N N . ILE A 1 84 ? -12.250 4.949 24.669 1.00 92.50 84 ILE A N 1
ATOM 647 C CA . ILE A 1 84 ? -13.674 4.811 25.024 1.00 92.50 84 ILE A CA 1
ATOM 648 C C . ILE A 1 84 ? -13.893 3.700 26.063 1.00 92.50 84 ILE A C 1
ATOM 650 O O . ILE A 1 84 ? -14.692 3.867 26.981 1.00 92.50 84 ILE A O 1
ATOM 654 N N . LEU A 1 85 ? -13.204 2.563 25.933 1.00 92.12 85 LEU A N 1
ATOM 655 C CA . LEU A 1 85 ? -13.322 1.434 26.866 1.00 92.12 85 LEU A CA 1
ATOM 656 C C . LEU A 1 85 ? -12.622 1.691 28.209 1.00 92.12 85 LEU A C 1
ATOM 658 O O . LEU A 1 85 ? -12.987 1.070 29.206 1.00 92.12 85 LEU A O 1
ATOM 662 N N . SER A 1 86 ? -11.612 2.568 28.236 1.00 90.31 86 SER A N 1
ATOM 663 C CA . SER A 1 86 ? -10.883 2.960 29.451 1.00 90.31 86 SER A CA 1
ATOM 664 C C . SER A 1 86 ? -11.500 4.149 30.188 1.00 90.31 86 SER A C 1
ATOM 666 O O . SER A 1 86 ? -11.199 4.343 31.364 1.00 90.31 86 SER A O 1
ATOM 668 N N . SER A 1 87 ? -12.332 4.958 29.527 1.00 85.81 87 SER A N 1
ATOM 669 C CA . SER A 1 87 ? -13.048 6.047 30.189 1.00 85.81 87 SER A CA 1
ATOM 670 C C . SER A 1 87 ? -14.015 5.469 31.215 1.00 85.81 87 SER A C 1
ATOM 672 O O . SER A 1 87 ? -14.892 4.6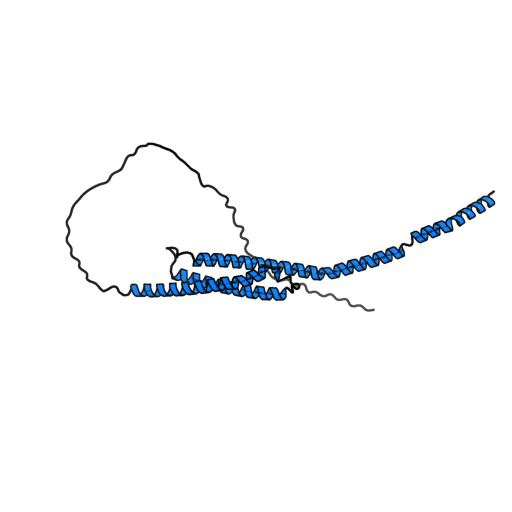83 30.863 1.00 85.81 87 SER A O 1
ATOM 674 N N . THR A 1 88 ? -13.887 5.890 32.472 1.00 68.06 88 THR A N 1
ATOM 675 C CA . THR A 1 88 ? -14.915 5.652 33.488 1.00 68.06 88 THR A CA 1
ATOM 676 C C . THR A 1 88 ? -16.234 6.258 33.012 1.00 68.06 88 THR A C 1
ATOM 678 O O . THR A 1 88 ? -16.217 7.354 32.441 1.00 68.06 88 THR A O 1
ATOM 681 N N . ASP A 1 89 ? -17.345 5.544 33.222 1.00 67.06 89 ASP A N 1
ATOM 682 C CA . ASP A 1 89 ? -18.688 5.961 32.813 1.00 67.06 89 ASP A CA 1
ATOM 683 C C . ASP A 1 89 ? -18.916 7.431 33.185 1.00 67.06 89 ASP A C 1
ATOM 685 O O . ASP A 1 89 ? -18.831 7.826 34.353 1.00 67.06 89 ASP A O 1
ATOM 689 N N . ALA A 1 90 ? -19.122 8.272 32.169 1.00 63.69 90 ALA A N 1
ATOM 690 C CA . ALA A 1 90 ? -19.449 9.665 32.404 1.00 63.69 90 ALA A CA 1
ATOM 691 C C . ALA A 1 90 ? -20.783 9.697 33.155 1.00 63.69 90 ALA A C 1
ATOM 693 O O . ALA A 1 90 ? -21.723 9.020 32.747 1.00 63.69 90 ALA A O 1
ATOM 694 N N . LEU A 1 91 ? -20.873 10.507 34.216 1.00 60.16 91 LEU A N 1
ATOM 695 C CA . LEU A 1 91 ? -22.017 10.588 35.146 1.00 60.16 91 LEU A CA 1
ATOM 696 C C . LEU A 1 91 ? -23.400 10.816 34.485 1.00 60.16 91 LEU A C 1
ATOM 698 O O . LEU A 1 91 ? -24.410 10.787 35.180 1.00 60.16 91 LEU A O 1
ATOM 702 N N . ASN A 1 92 ? -23.451 11.037 33.168 1.00 71.56 92 ASN A N 1
ATOM 703 C CA . ASN A 1 92 ? -24.639 11.379 32.393 1.00 71.56 92 ASN A CA 1
ATOM 704 C C . ASN A 1 92 ? -25.026 10.339 31.319 1.00 71.56 92 ASN A C 1
ATOM 706 O O . ASN A 1 92 ? -25.967 10.602 30.575 1.00 71.56 92 ASN A O 1
ATOM 710 N N . VAL A 1 93 ? -24.320 9.210 31.183 1.00 81.25 93 VAL A N 1
ATOM 711 C CA . VAL A 1 93 ? -24.615 8.191 30.153 1.00 81.25 93 VAL A CA 1
ATOM 712 C C . VAL A 1 93 ? -25.410 7.040 30.773 1.00 81.25 93 VAL A C 1
ATOM 714 O O . VAL A 1 93 ? -25.065 6.530 31.837 1.00 81.25 93 VAL A O 1
ATOM 717 N N . SER A 1 94 ? -26.502 6.637 30.120 1.00 85.38 94 SER A N 1
ATOM 718 C CA . SER A 1 94 ? -27.352 5.539 30.606 1.00 85.38 94 SER A CA 1
ATOM 719 C C . SER A 1 94 ? -26.733 4.162 30.335 1.00 85.38 94 SER A C 1
ATOM 721 O O . SER A 1 94 ? -25.970 3.990 29.383 1.00 85.38 94 SER A O 1
ATOM 723 N N . PHE A 1 95 ? -27.107 3.142 31.115 1.00 85.38 95 PHE A N 1
ATOM 724 C CA . PHE A 1 95 ? -26.658 1.764 30.868 1.00 85.38 95 PHE A CA 1
ATOM 725 C C . PHE A 1 95 ? -27.039 1.245 29.470 1.00 85.38 95 PHE A C 1
ATOM 727 O O . PHE A 1 95 ? -26.247 0.546 28.838 1.00 85.38 95 PHE A O 1
ATOM 734 N N . GLU A 1 96 ? -28.215 1.621 28.960 1.00 87.69 96 GLU A N 1
ATOM 735 C CA . GLU A 1 96 ? -28.668 1.252 27.613 1.00 87.69 96 GLU A CA 1
ATOM 736 C C . GLU A 1 96 ? -27.783 1.881 26.526 1.00 87.69 96 GLU A C 1
ATOM 738 O O . GLU A 1 96 ? -27.372 1.205 25.581 1.00 87.69 96 GLU A O 1
ATOM 743 N N . GLU A 1 97 ? -27.410 3.151 26.694 1.00 89.94 97 GLU A N 1
ATOM 744 C CA . GLU A 1 97 ? -26.493 3.843 25.787 1.00 89.94 97 GLU A CA 1
ATOM 745 C C . GLU A 1 97 ? -25.082 3.242 25.842 1.00 89.94 97 GLU A C 1
ATOM 747 O O . GLU A 1 97 ? -24.449 3.038 24.803 1.00 89.94 97 GLU A O 1
ATOM 752 N N . HIS A 1 98 ? -24.603 2.868 27.032 1.00 90.56 98 HIS A N 1
ATOM 753 C CA . HIS A 1 98 ? -23.347 2.134 27.174 1.00 90.56 98 HIS A CA 1
ATOM 754 C C . HIS A 1 98 ? -23.373 0.810 26.406 1.00 90.56 98 HIS A C 1
ATOM 756 O O . HIS A 1 98 ? -22.437 0.534 25.653 1.00 90.56 98 HIS A O 1
ATOM 762 N N . LEU A 1 99 ? -24.439 0.017 26.543 1.00 91.75 99 LEU A N 1
ATOM 763 C CA . LEU A 1 99 ? -24.575 -1.258 25.840 1.00 91.75 99 LEU A CA 1
ATOM 764 C C . LEU A 1 99 ? -24.631 -1.060 24.319 1.00 91.75 99 LEU A C 1
ATOM 766 O O . LEU A 1 99 ? -23.929 -1.751 23.578 1.00 91.75 99 LEU A O 1
ATOM 770 N N . HIS A 1 100 ? -25.383 -0.061 23.849 1.00 93.50 100 HIS A N 1
ATOM 771 C CA . HIS A 1 100 ? -25.417 0.304 22.435 1.00 93.50 100 HIS A CA 1
ATOM 772 C C . HIS A 1 100 ? -24.021 0.669 21.907 1.00 93.50 100 HIS A C 1
ATOM 774 O O . HIS A 1 100 ? -23.590 0.157 20.871 1.00 93.50 100 HIS A O 1
ATOM 780 N N . ASN A 1 101 ? -23.266 1.478 22.653 1.00 93.69 101 ASN A N 1
ATOM 781 C CA . ASN A 1 101 ? -21.895 1.839 22.299 1.00 93.69 101 ASN A CA 1
ATOM 782 C C . ASN A 1 101 ? -20.980 0.606 22.209 1.00 93.69 101 ASN A C 1
ATOM 784 O O . ASN A 1 101 ? -20.143 0.533 21.307 1.00 93.69 101 ASN A O 1
ATOM 788 N N . ARG A 1 102 ? -21.143 -0.394 23.090 1.00 95.00 102 ARG A N 1
ATOM 789 C CA . ARG A 1 102 ? -20.392 -1.660 22.992 1.00 95.00 102 ARG A CA 1
ATOM 790 C C . ARG A 1 102 ? -20.757 -2.452 21.736 1.00 95.00 102 ARG A C 1
ATOM 792 O O . ARG A 1 102 ? -19.856 -2.952 21.064 1.00 95.00 102 ARG A O 1
ATOM 799 N N . GLN A 1 103 ? -22.033 -2.489 21.354 1.00 96.75 103 GLN A N 1
ATOM 800 C CA . GLN A 1 103 ? -22.477 -3.119 20.105 1.00 96.75 103 GLN A CA 1
ATOM 801 C C . GLN A 1 103 ? -21.836 -2.456 18.872 1.00 96.75 103 GLN A C 1
ATOM 803 O O . GLN A 1 103 ? -21.351 -3.146 17.972 1.00 96.75 103 GLN A O 1
ATOM 808 N N . VAL A 1 104 ? -21.793 -1.119 18.844 1.00 97.69 104 VAL A N 1
ATOM 809 C CA . VAL A 1 104 ? -21.161 -0.344 17.762 1.00 97.69 104 VAL A CA 1
ATOM 810 C C . VAL A 1 104 ? -19.658 -0.621 17.690 1.00 97.69 104 VAL A C 1
ATOM 812 O O . VAL A 1 104 ? -19.125 -0.828 16.598 1.00 97.69 104 VAL A O 1
ATOM 815 N N . ILE A 1 105 ? -18.973 -0.688 18.837 1.00 98.12 105 ILE A N 1
ATOM 816 C CA . ILE A 1 105 ? -17.548 -1.043 18.903 1.00 98.12 105 ILE A CA 1
ATOM 817 C C . ILE A 1 105 ? -17.307 -2.446 18.332 1.00 98.12 105 ILE A C 1
ATOM 819 O O . ILE A 1 105 ? -16.416 -2.609 17.499 1.00 98.12 105 ILE A O 1
ATOM 823 N N . LEU A 1 106 ? -18.113 -3.444 18.711 1.00 98.44 106 LEU A N 1
ATOM 824 C CA . LEU A 1 106 ? -17.988 -4.804 18.173 1.00 98.44 106 LEU A CA 1
ATOM 825 C C . LEU A 1 106 ? -18.177 -4.834 16.652 1.00 98.44 106 LEU A C 1
ATOM 827 O O . LEU A 1 106 ? -17.385 -5.460 15.948 1.00 98.44 106 LEU A O 1
ATOM 831 N N . ALA A 1 107 ? -19.174 -4.119 16.126 1.00 98.38 107 ALA A N 1
ATOM 832 C CA . ALA A 1 107 ? -19.381 -4.012 14.683 1.00 98.38 107 ALA A CA 1
ATOM 833 C C . ALA A 1 107 ? -18.178 -3.362 13.973 1.00 98.38 107 ALA A C 1
ATOM 835 O O . ALA A 1 107 ? -17.759 -3.829 12.911 1.00 98.38 107 ALA A O 1
ATOM 836 N N . ASN A 1 108 ? -17.585 -2.324 14.571 1.00 98.38 108 ASN A N 1
ATOM 837 C CA . ASN A 1 108 ? -16.398 -1.664 14.032 1.00 98.38 108 ASN A CA 1
ATOM 838 C C . ASN A 1 108 ? -15.172 -2.594 14.024 1.00 98.38 108 ASN A C 1
ATOM 840 O O . ASN A 1 108 ? -14.485 -2.677 13.008 1.00 98.38 108 ASN A O 1
ATOM 844 N N . ILE A 1 109 ? -14.950 -3.355 15.101 1.00 98.69 109 ILE A N 1
ATOM 845 C CA . ILE A 1 109 ? -13.877 -4.360 15.186 1.00 98.69 109 ILE A CA 1
ATOM 846 C C . ILE A 1 109 ? -14.024 -5.418 14.088 1.00 98.69 109 ILE A C 1
ATOM 848 O O . ILE A 1 109 ? -13.054 -5.735 13.399 1.00 98.69 109 ILE A O 1
ATOM 852 N N . GLN A 1 110 ? -15.238 -5.935 13.884 1.00 98.62 110 GLN A N 1
ATOM 853 C CA . GLN A 1 110 ? -15.504 -6.918 12.831 1.00 98.62 110 GLN A CA 1
ATOM 854 C C . GLN A 1 110 ? -15.285 -6.335 11.429 1.00 98.62 110 GLN A C 1
ATOM 856 O O . GLN A 1 110 ? -14.765 -7.020 10.550 1.00 98.62 110 GLN A O 1
ATOM 861 N N . SER A 1 111 ? -15.629 -5.060 11.221 1.00 98.62 111 SER A N 1
ATOM 862 C CA . SER A 1 111 ? -15.323 -4.365 9.969 1.00 98.62 111 SER A CA 1
ATOM 863 C C . SER A 1 111 ? -13.818 -4.274 9.726 1.00 98.62 111 SER A C 1
ATOM 865 O O . SER A 1 111 ? -13.371 -4.650 8.650 1.00 98.62 111 SER A O 1
ATOM 867 N N . MET A 1 112 ? -13.032 -3.852 10.723 1.00 98.69 112 MET A N 1
ATOM 868 C CA . MET A 1 112 ? -11.573 -3.751 10.587 1.00 98.69 112 MET A CA 1
ATOM 869 C C . MET A 1 112 ? -10.918 -5.115 10.331 1.00 98.69 112 MET A C 1
ATOM 871 O O . MET A 1 112 ? -10.015 -5.212 9.509 1.00 98.69 112 MET A O 1
ATOM 875 N N . ARG A 1 113 ? -11.402 -6.199 10.958 1.00 98.75 113 ARG A N 1
ATOM 876 C CA . ARG A 1 113 ? -10.921 -7.558 10.644 1.00 98.75 113 ARG A CA 1
ATOM 877 C C . ARG A 1 113 ? -11.172 -7.952 9.191 1.00 98.75 113 ARG A C 1
ATOM 879 O O . ARG A 1 113 ? -10.308 -8.575 8.581 1.00 98.75 113 ARG A O 1
ATOM 886 N N . ARG A 1 114 ? -12.337 -7.596 8.639 1.00 98.69 114 ARG A N 1
ATOM 887 C CA . ARG A 1 114 ? -12.630 -7.826 7.218 1.00 98.69 114 ARG A CA 1
ATOM 888 C C . ARG A 1 114 ? -11.650 -7.056 6.337 1.00 98.69 114 ARG A C 1
ATOM 890 O O . ARG A 1 114 ? -11.074 -7.656 5.441 1.00 98.69 114 ARG A O 1
ATOM 897 N N . THR A 1 115 ? -11.412 -5.786 6.653 1.00 98.56 115 THR A N 1
ATOM 898 C CA . THR A 1 115 ? -10.452 -4.937 5.939 1.00 98.56 115 THR A CA 1
ATOM 899 C C . THR A 1 115 ? -9.035 -5.515 5.969 1.00 98.56 115 THR A C 1
ATOM 901 O O . THR A 1 115 ? -8.377 -5.544 4.938 1.00 98.56 115 THR A O 1
ATOM 904 N N . VAL A 1 116 ? -8.569 -6.064 7.099 1.00 98.56 116 VAL A N 1
ATOM 905 C CA . VAL A 1 116 ? -7.274 -6.775 7.143 1.00 98.56 116 VAL A CA 1
ATOM 906 C C . VAL A 1 116 ? -7.263 -7.984 6.198 1.00 98.56 116 VAL A C 1
ATOM 908 O O . VAL A 1 116 ? -6.279 -8.206 5.499 1.00 98.56 116 VAL A O 1
ATOM 911 N N . GLY A 1 117 ? -8.362 -8.739 6.123 1.00 98.25 117 GLY A N 1
ATOM 912 C CA . GLY A 1 117 ? -8.498 -9.834 5.158 1.00 98.25 117 GLY A CA 1
ATOM 913 C C . GLY A 1 117 ? -8.459 -9.366 3.698 1.00 98.25 117 GLY A C 1
ATOM 914 O O . GLY A 1 117 ? -7.815 -10.004 2.873 1.00 98.25 117 GLY A O 1
ATOM 915 N N . GLU A 1 118 ? -9.105 -8.243 3.383 1.00 98.31 118 GLU A N 1
ATOM 916 C CA . GLU A 1 118 ? -9.071 -7.622 2.050 1.00 98.31 118 GLU A CA 1
ATOM 917 C C . GLU A 1 118 ? -7.654 -7.145 1.688 1.00 98.31 118 GLU A C 1
ATOM 919 O O . GLU A 1 118 ? -7.207 -7.370 0.567 1.00 98.31 118 GLU A O 1
ATOM 924 N N . ILE A 1 119 ? -6.906 -6.588 2.648 1.00 98.00 119 ILE A N 1
ATOM 925 C CA . ILE A 1 119 ? -5.498 -6.200 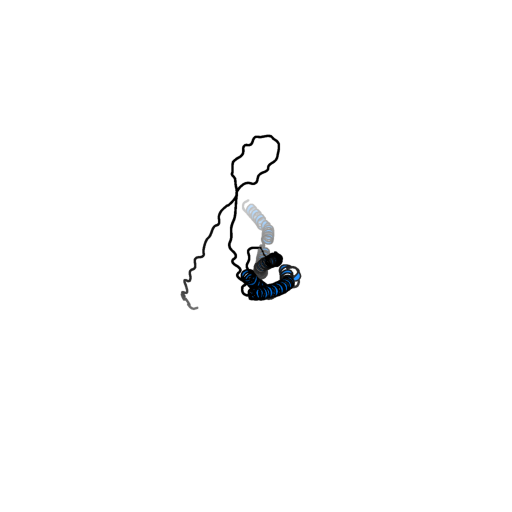2.463 1.00 98.00 119 ILE A CA 1
ATOM 926 C C . ILE A 1 119 ? -4.629 -7.412 2.098 1.00 98.00 119 ILE A C 1
ATOM 928 O O . ILE A 1 119 ? -3.801 -7.302 1.197 1.00 98.00 119 ILE A O 1
ATOM 932 N N . GLU A 1 120 ? -4.820 -8.568 2.742 1.00 95.88 120 GLU A N 1
ATOM 933 C CA . GLU A 1 120 ? -4.079 -9.796 2.405 1.00 95.88 120 GLU A CA 1
ATOM 934 C C . GLU A 1 120 ? -4.429 -10.335 1.007 1.00 95.88 120 GLU A C 1
ATOM 936 O O . GLU A 1 120 ? -3.562 -10.873 0.317 1.00 95.88 120 GLU A O 1
ATOM 941 N N . VAL A 1 121 ? -5.674 -10.159 0.552 1.00 96.25 121 VAL A N 1
ATOM 942 C CA . VAL A 1 121 ? -6.062 -10.493 -0.827 1.00 96.25 121 VAL A CA 1
ATOM 943 C C . VAL A 1 121 ? -5.386 -9.542 -1.816 1.00 96.25 121 VAL A C 1
ATOM 945 O O . VAL A 1 121 ? -4.703 -10.013 -2.725 1.00 96.25 121 VAL A O 1
ATOM 948 N N . CYS A 1 122 ? -5.481 -8.224 -1.603 1.00 95.25 122 CYS A N 1
ATOM 949 C CA . CYS A 1 122 ? -4.816 -7.230 -2.453 1.00 95.25 122 CYS A CA 1
ATOM 950 C C . CYS A 1 122 ? -3.303 -7.473 -2.522 1.00 95.25 122 CYS A C 1
ATOM 952 O O . CYS A 1 122 ? -2.714 -7.456 -3.597 1.00 95.25 122 CYS A O 1
ATOM 954 N N . LYS A 1 123 ? -2.666 -7.766 -1.386 1.00 94.44 123 LYS A N 1
ATOM 955 C CA . LYS A 1 123 ? -1.243 -8.112 -1.282 1.00 94.44 123 LYS A CA 1
ATOM 956 C C . LYS A 1 123 ? -0.840 -9.237 -2.241 1.00 94.44 123 LYS A C 1
ATOM 958 O O . LYS A 1 123 ? 0.162 -9.109 -2.942 1.00 94.44 123 LYS A O 1
ATOM 963 N N . ALA A 1 124 ? -1.643 -10.300 -2.319 1.00 92.94 124 ALA A N 1
ATOM 964 C CA . ALA A 1 124 ? -1.410 -11.406 -3.244 1.00 92.94 124 ALA A CA 1
ATOM 965 C C . ALA A 1 124 ? -1.616 -11.008 -4.721 1.00 92.94 124 ALA A C 1
ATOM 967 O O . ALA A 1 124 ? -0.897 -11.499 -5.592 1.00 92.94 124 ALA A O 1
ATOM 968 N N . GLU A 1 125 ? -2.561 -10.109 -5.005 1.00 94.12 125 GLU A N 1
ATOM 969 C CA . GLU A 1 125 ? -2.888 -9.630 -6.358 1.00 94.12 125 GLU A CA 1
ATOM 970 C C . GLU A 1 125 ? -1.888 -8.600 -6.909 1.00 94.12 125 GLU A C 1
ATOM 972 O O . GLU A 1 125 ? -1.735 -8.481 -8.124 1.00 94.12 125 GLU A O 1
ATOM 977 N N . LEU A 1 126 ? -1.150 -7.893 -6.045 1.00 93.25 126 LEU A N 1
ATOM 978 C CA . LEU A 1 126 ? -0.154 -6.894 -6.456 1.00 93.25 126 LEU A CA 1
ATOM 979 C C . LEU A 1 126 ? 1.053 -7.488 -7.195 1.00 93.25 126 LEU A C 1
ATOM 981 O O . LEU A 1 126 ? 1.815 -6.742 -7.817 1.00 93.25 126 LEU A O 1
ATOM 985 N N . GLU A 1 127 ? 1.238 -8.814 -7.138 1.00 91.31 127 GLU A N 1
ATOM 986 C CA . GLU A 1 127 ? 2.333 -9.533 -7.801 1.00 91.31 127 GLU A CA 1
ATOM 987 C C . GLU A 1 127 ? 3.695 -8.853 -7.561 1.00 91.31 127 GLU A C 1
ATOM 989 O O . GLU A 1 127 ? 4.459 -8.571 -8.498 1.00 91.31 127 GLU A O 1
ATOM 994 N N . LEU A 1 128 ? 3.958 -8.527 -6.293 1.00 92.06 128 LEU A N 1
ATOM 995 C CA . LEU A 1 128 ? 5.161 -7.822 -5.876 1.00 92.06 128 LEU A CA 1
ATOM 996 C C . LEU A 1 128 ? 6.420 -8.631 -6.226 1.00 92.06 128 LEU A C 1
ATOM 998 O O . LEU A 1 128 ? 6.416 -9.865 -6.153 1.00 92.06 128 LEU A O 1
ATOM 1002 N N . PRO A 1 129 ? 7.534 -7.960 -6.572 1.00 90.19 129 PRO A N 1
ATOM 1003 C CA . PRO A 1 129 ? 8.814 -8.634 -6.723 1.00 90.19 129 PRO A CA 1
ATOM 1004 C C . PRO A 1 129 ? 9.189 -9.403 -5.454 1.00 90.19 129 PRO A C 1
ATOM 1006 O O . PRO A 1 129 ? 8.921 -8.957 -4.338 1.00 90.19 129 PRO A O 1
ATOM 1009 N N . HIS A 1 130 ? 9.861 -10.541 -5.621 1.00 88.94 130 HIS A N 1
ATOM 1010 C CA . HIS A 1 130 ? 10.331 -11.342 -4.494 1.00 88.94 130 HIS A CA 1
ATOM 1011 C C . HIS A 1 130 ? 11.178 -10.493 -3.530 1.00 88.94 130 HIS A C 1
ATOM 1013 O O . HIS A 1 130 ? 12.114 -9.819 -3.966 1.00 88.94 130 HIS A O 1
ATOM 1019 N N . GLY A 1 131 ? 10.853 -10.519 -2.237 1.00 88.19 131 GLY A N 1
ATOM 1020 C CA . GLY A 1 131 ? 11.540 -9.724 -1.217 1.00 88.19 131 GLY A CA 1
ATOM 1021 C C . GLY A 1 131 ? 10.998 -8.298 -1.023 1.00 88.19 131 GLY A C 1
ATOM 1022 O O . GLY A 1 131 ? 11.406 -7.620 -0.081 1.00 88.19 131 GLY A O 1
ATOM 1023 N N . ALA A 1 132 ? 10.131 -7.793 -1.912 1.00 90.81 132 ALA A N 1
ATOM 1024 C CA . ALA A 1 132 ? 9.596 -6.432 -1.795 1.00 90.81 132 ALA A CA 1
ATOM 1025 C C . ALA A 1 132 ? 8.520 -6.328 -0.706 1.00 90.81 132 ALA A C 1
ATOM 1027 O O . ALA A 1 132 ? 8.401 -5.304 -0.035 1.00 90.81 132 ALA A O 1
ATOM 1028 N N . GLU A 1 133 ? 7.761 -7.397 -0.506 1.00 89.06 133 GLU A N 1
ATOM 1029 C CA . GLU A 1 133 ? 6.658 -7.459 0.446 1.00 89.06 133 GLU A CA 1
ATOM 1030 C C . GLU A 1 133 ? 7.129 -7.253 1.895 1.00 89.06 133 GLU A C 1
ATOM 1032 O O . GLU A 1 133 ? 6.495 -6.539 2.668 1.00 89.06 133 GLU A O 1
ATOM 1037 N N . GLU A 1 134 ? 8.307 -7.776 2.234 1.00 89.12 134 GLU A N 1
ATOM 1038 C CA . GLU A 1 134 ? 8.949 -7.633 3.540 1.00 89.12 134 GLU A CA 1
ATOM 1039 C C . GLU A 1 134 ? 9.412 -6.196 3.824 1.00 89.12 134 GLU A C 1
ATOM 1041 O O . GLU A 1 134 ? 9.615 -5.823 4.981 1.00 89.12 134 GLU A O 1
ATOM 1046 N N . THR A 1 135 ? 9.571 -5.373 2.783 1.00 93.00 135 THR A N 1
ATOM 1047 C CA . THR A 1 135 ? 9.941 -3.956 2.924 1.00 93.00 135 THR A CA 1
ATOM 1048 C C . THR A 1 135 ? 8.731 -3.046 3.149 1.00 93.00 135 THR A C 1
ATOM 1050 O O . THR A 1 135 ? 8.877 -1.940 3.674 1.00 93.00 135 THR A O 1
ATOM 1053 N N . LEU A 1 136 ? 7.529 -3.514 2.802 1.00 95.31 136 LEU A N 1
ATOM 1054 C CA . LEU A 1 136 ? 6.283 -2.762 2.906 1.00 95.31 136 LEU A CA 1
ATOM 1055 C C . LEU A 1 136 ? 5.627 -3.006 4.269 1.00 95.31 136 LEU A C 1
ATOM 1057 O O . LEU A 1 136 ? 4.830 -3.920 4.471 1.00 95.31 136 LEU A O 1
ATOM 1061 N N . THR A 1 137 ? 5.954 -2.141 5.230 1.00 96.44 137 THR A N 1
ATOM 1062 C CA . THR A 1 137 ? 5.513 -2.277 6.631 1.00 96.44 137 THR A CA 1
ATOM 1063 C C . THR A 1 137 ? 4.003 -2.145 6.835 1.00 96.44 137 THR A C 1
ATOM 1065 O O . THR A 1 137 ? 3.506 -2.492 7.904 1.00 96.44 137 THR A O 1
ATOM 1068 N N . ALA A 1 138 ? 3.266 -1.628 5.850 1.00 97.31 138 ALA A N 1
ATOM 1069 C CA . ALA A 1 138 ? 1.806 -1.583 5.867 1.00 97.31 138 ALA A CA 1
ATOM 1070 C C . ALA A 1 138 ? 1.196 -2.976 6.094 1.00 97.31 138 ALA A C 1
ATOM 1072 O O . ALA A 1 138 ? 0.329 -3.127 6.952 1.00 97.31 138 ALA A O 1
ATOM 1073 N N . PHE A 1 139 ? 1.698 -4.006 5.405 1.00 96.94 139 PHE A N 1
ATOM 1074 C CA . PHE A 1 139 ? 1.173 -5.369 5.526 1.00 96.94 139 PHE A CA 1
ATOM 1075 C C . PHE A 1 139 ? 1.433 -5.972 6.906 1.00 96.94 139 PHE A C 1
ATOM 1077 O O . PHE A 1 139 ? 0.530 -6.511 7.542 1.00 96.94 139 PHE A O 1
ATOM 1084 N N . SER A 1 140 ? 2.658 -5.836 7.421 1.00 96.25 140 SER A N 1
ATOM 1085 C CA . SER A 1 140 ? 2.985 -6.368 8.747 1.00 96.25 140 SER A CA 1
ATOM 1086 C C . SER A 1 140 ? 2.214 -5.656 9.860 1.00 96.25 140 SER A C 1
ATOM 1088 O O . SER A 1 140 ? 1.759 -6.312 10.796 1.00 96.25 140 SER A O 1
ATOM 1090 N N . ARG A 1 141 ? 1.985 -4.342 9.741 1.00 98.06 141 ARG A N 1
ATOM 1091 C CA . ARG A 1 141 ? 1.121 -3.594 10.667 1.00 98.06 141 ARG A CA 1
ATOM 1092 C C . ARG A 1 141 ? -0.347 -3.997 10.559 1.00 98.06 141 ARG A C 1
ATOM 1094 O O . ARG A 1 141 ? -0.988 -4.161 11.593 1.00 98.06 141 ARG A O 1
ATOM 1101 N N . ALA A 1 142 ? -0.867 -4.227 9.351 1.00 98.19 142 ALA A N 1
ATOM 1102 C CA . ALA A 1 142 ? -2.220 -4.753 9.157 1.00 98.19 142 ALA A CA 1
ATOM 1103 C C . ALA A 1 142 ? -2.419 -6.082 9.904 1.00 98.19 142 ALA A C 1
ATOM 1105 O O . ALA A 1 142 ? -3.419 -6.266 10.593 1.00 98.19 142 ALA A O 1
ATOM 1106 N N . MET A 1 143 ? -1.425 -6.971 9.855 1.00 97.25 143 MET A N 1
ATOM 1107 C CA . MET A 1 143 ? -1.462 -8.235 10.590 1.00 97.25 143 MET A CA 1
ATOM 1108 C C . MET A 1 143 ? -1.363 -8.046 12.108 1.00 97.25 143 MET A C 1
ATOM 1110 O O . MET A 1 143 ? -2.121 -8.667 12.847 1.00 97.25 143 MET A O 1
ATOM 1114 N N . GLN A 1 144 ? -0.497 -7.149 12.589 1.00 97.19 144 GLN A N 1
ATOM 1115 C CA . GLN A 1 144 ? -0.387 -6.824 14.022 1.00 97.19 144 GLN A CA 1
ATOM 1116 C C . GLN A 1 144 ? -1.672 -6.212 14.600 1.00 97.19 144 GLN A C 1
ATOM 1118 O O . GLN A 1 144 ? -1.951 -6.357 15.794 1.00 97.19 144 GLN A O 1
ATOM 1123 N N . LEU A 1 145 ? -2.488 -5.548 13.772 1.00 98.38 145 LEU A N 1
ATOM 1124 C CA . LEU A 1 145 ? -3.792 -5.055 14.208 1.00 98.38 145 LEU A CA 1
ATOM 1125 C C . LEU A 1 145 ? -4.714 -6.195 14.653 1.00 98.38 145 LEU A C 1
ATOM 1127 O O . LEU A 1 145 ? -5.521 -5.963 15.546 1.00 98.38 145 LEU A O 1
ATOM 1131 N N . LEU A 1 146 ? -4.595 -7.416 14.116 1.00 98.50 146 LEU A N 1
ATOM 1132 C CA . LEU A 1 146 ? -5.458 -8.539 14.509 1.00 98.50 146 LEU A CA 1
ATOM 1133 C C . LEU A 1 146 ? -5.371 -8.850 16.007 1.00 98.50 146 LEU A C 1
ATOM 1135 O O . LEU A 1 146 ? -6.415 -9.050 16.634 1.00 98.50 146 LEU A O 1
ATOM 1139 N N . ASP A 1 147 ? -4.168 -8.803 16.582 1.00 98.00 147 ASP A N 1
ATOM 1140 C CA . ASP A 1 147 ? -3.948 -9.018 18.016 1.00 98.00 147 ASP A CA 1
ATOM 1141 C C . ASP A 1 147 ? -4.634 -7.916 18.835 1.00 98.00 147 ASP A C 1
ATOM 1143 O O . ASP A 1 147 ? -5.427 -8.186 19.739 1.00 98.00 147 ASP A O 1
ATOM 1147 N N . SER A 1 148 ? -4.427 -6.654 18.444 1.00 97.94 148 SER A N 1
ATOM 1148 C CA . SER A 1 148 ? -5.078 -5.503 19.087 1.00 97.94 148 SER A CA 1
ATOM 1149 C C . SER A 1 148 ? -6.605 -5.568 18.988 1.00 97.94 148 SER A C 1
ATOM 1151 O O . SER A 1 148 ? -7.312 -5.236 19.938 1.00 97.94 148 SER A O 1
ATOM 1153 N N . LEU A 1 149 ? -7.135 -5.997 17.843 1.00 98.62 149 LEU A N 1
ATOM 1154 C CA . LEU A 1 149 ? -8.570 -6.149 17.614 1.00 98.62 149 LEU A CA 1
ATOM 1155 C C . LEU A 1 149 ? -9.160 -7.281 18.459 1.00 98.62 149 LEU A C 1
ATOM 1157 O O . LEU A 1 149 ? -10.275 -7.142 18.959 1.00 98.62 149 LEU A O 1
ATOM 1161 N N . GLN A 1 150 ? -8.424 -8.377 18.649 1.00 98.62 150 GLN A N 1
ATOM 1162 C CA . GLN A 1 150 ? -8.828 -9.474 19.525 1.00 98.62 150 GLN A CA 1
ATOM 1163 C C . GLN A 1 150 ? -8.884 -9.046 20.995 1.00 98.62 150 GLN A C 1
ATOM 1165 O O . GLN A 1 150 ? -9.877 -9.330 21.665 1.00 98.62 150 GLN A O 1
ATOM 1170 N N . GLU A 1 151 ? -7.874 -8.324 21.484 1.00 98.12 151 GLU A N 1
ATOM 1171 C CA . GLU A 1 151 ? -7.883 -7.769 22.844 1.00 98.12 151 GLU A CA 1
ATOM 1172 C C . GLU A 1 151 ? -9.089 -6.851 23.074 1.00 98.12 151 GLU A C 1
ATOM 1174 O O . GLU A 1 151 ? -9.801 -6.973 24.074 1.00 98.12 151 GLU A O 1
ATOM 1179 N N . LEU A 1 152 ? -9.336 -5.930 22.135 1.00 98.31 152 LEU A N 1
ATOM 1180 C CA . LEU A 1 152 ? -10.450 -4.990 22.230 1.00 98.31 152 LEU A CA 1
ATOM 1181 C C . LEU A 1 152 ? -11.801 -5.702 22.170 1.00 98.31 152 LEU A C 1
ATOM 1183 O O . LEU A 1 152 ? -12.718 -5.312 22.892 1.00 98.31 152 LEU A O 1
ATOM 1187 N N . GLU A 1 153 ? -11.940 -6.739 21.344 1.00 98.50 153 GLU A N 1
ATOM 1188 C CA . GLU A 1 153 ? -13.162 -7.538 21.269 1.00 98.50 153 GLU A CA 1
ATOM 1189 C C . GLU A 1 153 ? -13.458 -8.211 22.607 1.00 98.50 153 GLU A C 1
ATOM 1191 O O . GLU A 1 153 ? -14.568 -8.074 23.127 1.00 98.50 153 GLU A O 1
ATOM 1196 N N . GLN A 1 154 ? -12.463 -8.885 23.188 1.00 98.31 154 GLN A N 1
ATOM 1197 C CA . GLN A 1 154 ? -12.614 -9.563 24.469 1.00 98.31 154 GLN A CA 1
ATOM 1198 C C . GLN A 1 154 ? -13.008 -8.573 25.572 1.00 98.31 154 GLN A C 1
ATOM 1200 O O . GLN A 1 154 ? -14.012 -8.782 26.254 1.00 98.31 154 GLN A O 1
ATOM 1205 N N . LEU A 1 155 ? -12.281 -7.458 25.691 1.00 97.38 155 LEU A N 1
ATOM 1206 C CA . LEU A 1 155 ? -12.575 -6.420 26.679 1.00 97.38 155 LEU A CA 1
ATOM 1207 C C . LEU A 1 155 ? -13.991 -5.851 26.503 1.00 97.38 155 LEU A C 1
ATOM 1209 O O . LEU A 1 155 ? -14.722 -5.664 27.476 1.00 97.38 155 LEU A O 1
ATOM 1213 N N . THR A 1 156 ? -14.401 -5.598 25.259 1.00 97.12 156 THR A N 1
ATOM 1214 C CA . THR A 1 156 ? -15.736 -5.071 24.945 1.00 97.12 156 THR A CA 1
ATOM 1215 C C . THR A 1 156 ? -16.828 -6.061 25.348 1.00 97.12 156 THR A C 1
ATOM 1217 O O . THR A 1 156 ? -17.834 -5.661 25.938 1.00 97.12 156 THR A O 1
ATOM 1220 N N . GLN A 1 157 ? -16.637 -7.356 25.082 1.00 97.44 157 GLN A N 1
ATOM 1221 C CA . GLN A 1 157 ? -17.584 -8.404 25.469 1.00 97.44 157 GLN A CA 1
ATOM 1222 C C . GLN A 1 157 ? -17.670 -8.576 26.990 1.00 97.44 157 GLN A C 1
ATOM 1224 O O . GLN A 1 157 ? -18.768 -8.724 27.526 1.00 97.44 157 GLN A O 1
ATOM 1229 N N . GLU A 1 158 ? -16.538 -8.541 27.695 1.00 95.94 158 GLU A N 1
ATOM 1230 C CA . GLU A 1 158 ? -16.494 -8.617 29.160 1.00 95.94 158 GLU A CA 1
ATOM 1231 C C . GLU A 1 158 ? -17.236 -7.439 29.802 1.00 95.94 158 GLU A C 1
ATOM 1233 O O . GLU A 1 158 ? -18.092 -7.646 30.664 1.00 95.94 158 GLU A O 1
ATOM 1238 N N . GLN A 1 159 ? -16.990 -6.213 29.327 1.00 93.38 159 GLN A N 1
ATOM 1239 C CA . GLN A 1 159 ? -17.710 -5.031 29.802 1.00 93.38 159 GLN A CA 1
ATOM 1240 C C . GLN A 1 159 ? -19.208 -5.085 29.474 1.00 93.38 159 GLN A C 1
ATOM 1242 O O . GLN A 1 159 ? -20.017 -4.700 30.313 1.00 93.38 159 GLN A O 1
ATOM 1247 N N . SER A 1 160 ? -19.594 -5.591 28.297 1.00 93.81 160 SER A N 1
ATOM 1248 C CA . SER A 1 160 ? -21.011 -5.735 27.917 1.00 93.81 160 SER A CA 1
ATOM 1249 C C . SER A 1 160 ? -21.753 -6.669 28.874 1.00 93.81 160 SER A C 1
ATOM 1251 O O . SER A 1 160 ? -22.783 -6.294 29.427 1.00 93.81 160 SER A O 1
ATOM 1253 N N . LYS A 1 161 ? -21.174 -7.841 29.169 1.00 94.00 161 LYS A N 1
ATOM 1254 C CA . LYS A 1 161 ? -21.738 -8.801 30.134 1.00 94.00 161 LYS A CA 1
ATOM 1255 C C . LYS A 1 161 ? -21.853 -8.205 31.539 1.00 94.00 161 LYS A C 1
ATOM 1257 O O . LYS A 1 161 ? -22.839 -8.439 32.232 1.00 94.00 161 LYS A O 1
ATOM 1262 N N . ALA A 1 162 ? -20.852 -7.433 31.967 1.00 91.06 162 ALA A N 1
ATOM 1263 C CA . ALA A 1 162 ? -20.875 -6.769 33.268 1.00 91.06 162 ALA A CA 1
ATOM 1264 C C . ALA A 1 162 ? -21.973 -5.691 33.358 1.00 91.06 162 ALA A C 1
ATOM 1266 O O . ALA A 1 162 ? -22.613 -5.562 34.401 1.00 91.06 162 ALA A O 1
ATOM 1267 N N . LEU A 1 163 ? -22.206 -4.934 32.281 1.00 89.44 163 LEU A N 1
ATOM 1268 C CA . LEU A 1 163 ? -23.272 -3.928 32.202 1.00 89.44 163 LEU A CA 1
ATOM 1269 C C . LEU A 1 163 ? -24.664 -4.572 32.243 1.00 89.44 163 LEU A C 1
ATOM 1271 O O . LEU A 1 163 ? -25.514 -4.138 33.018 1.00 89.44 163 LEU A O 1
ATOM 1275 N N . GLU A 1 164 ? -24.877 -5.641 31.475 1.00 89.44 164 GLU A N 1
ATOM 1276 C CA . GLU A 1 164 ? -26.137 -6.398 31.473 1.00 89.44 164 GLU A CA 1
ATOM 1277 C C . GLU A 1 164 ? -26.465 -6.979 32.860 1.00 89.44 164 GLU A C 1
ATOM 1279 O O . GLU A 1 164 ? -27.614 -6.924 33.300 1.00 89.44 164 GLU A O 1
ATOM 1284 N N . GLY A 1 165 ? -25.454 -7.477 33.583 1.00 88.12 165 GLY A N 1
ATOM 1285 C CA . GLY A 1 165 ? -25.611 -7.953 34.961 1.00 88.12 165 GLY A CA 1
ATOM 1286 C C . GLY A 1 165 ? -26.084 -6.856 35.921 1.00 88.12 165 GLY A C 1
ATOM 1287 O O . GLY A 1 165 ? -27.056 -7.059 36.649 1.00 88.12 165 GLY A O 1
ATOM 1288 N N . LYS A 1 166 ? -25.464 -5.668 35.866 1.00 84.81 166 LYS A N 1
ATOM 1289 C CA . LYS A 1 166 ? -25.838 -4.514 36.706 1.00 84.81 166 LYS A CA 1
ATOM 1290 C C . LYS A 1 166 ? -27.276 -4.043 36.459 1.00 84.81 166 LYS A C 1
ATOM 1292 O O . LYS A 1 166 ? -27.996 -3.777 37.417 1.00 84.81 166 LYS A O 1
ATOM 1297 N N . MET A 1 167 ? -27.725 -4.008 35.200 1.00 78.88 167 MET A N 1
ATOM 1298 C CA . MET A 1 167 ? -29.120 -3.674 34.861 1.00 78.88 167 MET A CA 1
ATOM 1299 C C . MET A 1 167 ? -30.126 -4.692 35.427 1.00 78.88 167 MET A C 1
ATOM 1301 O O . MET A 1 167 ? -31.246 -4.332 35.795 1.00 78.88 167 MET A O 1
ATOM 1305 N N . GLY A 1 168 ? -29.745 -5.972 35.495 1.00 74.12 168 GLY A N 1
ATOM 1306 C CA . GLY A 1 168 ? -30.571 -7.032 36.080 1.00 74.12 168 GLY A CA 1
ATOM 1307 C C . GLY A 1 168 ? -30.693 -6.955 37.606 1.00 74.12 168 GLY A C 1
ATOM 1308 O O . GLY A 1 168 ? -31.727 -7.350 38.152 1.00 74.12 168 GLY A O 1
ATOM 1309 N N . GLU A 1 169 ? -29.666 -6.442 38.287 1.00 70.81 169 GLU A N 1
ATOM 1310 C CA . GLU A 1 169 ? -29.641 -6.229 39.740 1.00 70.81 169 GLU A CA 1
ATOM 1311 C C . GLU A 1 169 ? -30.441 -4.980 40.153 1.00 70.81 169 GLU A C 1
ATOM 1313 O O . GLU A 1 169 ? -31.223 -5.048 41.102 1.00 70.81 169 GLU A O 1
ATOM 1318 N N . GLU A 1 170 ? -30.342 -3.878 39.397 1.00 61.00 170 GLU A N 1
ATOM 1319 C CA . GLU A 1 170 ? -31.083 -2.629 39.656 1.00 61.00 170 GLU A CA 1
ATOM 1320 C C . GLU A 1 170 ? -32.610 -2.840 39.610 1.00 61.00 170 GLU A C 1
ATOM 1322 O O . GLU A 1 170 ? -33.345 -2.359 40.477 1.00 61.00 170 GLU A O 1
ATOM 1327 N N . ARG A 1 171 ? -33.090 -3.683 38.682 1.00 59.78 171 ARG A N 1
ATOM 1328 C CA . ARG A 1 171 ? -34.512 -4.060 38.572 1.00 59.78 171 ARG A CA 1
ATOM 1329 C C . ARG A 1 171 ? -35.015 -4.916 39.749 1.00 59.78 171 ARG A C 1
ATOM 1331 O O . ARG A 1 171 ? -36.210 -4.914 40.025 1.00 59.78 171 ARG A O 1
ATOM 1338 N N . GLN A 1 172 ? -34.140 -5.638 40.453 1.00 51.41 172 GLN A N 1
ATOM 1339 C CA . GLN A 1 172 ? -34.517 -6.470 41.610 1.00 51.41 172 GLN A CA 1
ATOM 1340 C C . GLN A 1 172 ? -34.484 -5.698 42.936 1.00 51.41 172 GLN A C 1
ATOM 1342 O O . GLN A 1 172 ? -35.185 -6.064 43.880 1.00 51.41 172 GLN A O 1
ATOM 1347 N N . THR A 1 173 ? -33.726 -4.602 43.015 1.00 49.34 173 THR A N 1
ATOM 1348 C CA . THR A 1 173 ? -33.709 -3.733 44.202 1.00 49.34 173 THR A CA 1
ATOM 1349 C C . THR A 1 173 ? -34.937 -2.827 44.333 1.00 49.34 173 THR A C 1
ATOM 1351 O O . THR A 1 173 ? -35.225 -2.363 45.435 1.00 49.34 173 THR A O 1
ATOM 1354 N N . GLU A 1 174 ? -35.707 -2.618 43.260 1.00 47.91 174 GLU A N 1
ATOM 1355 C CA . GLU A 1 174 ? -36.945 -1.821 43.288 1.00 47.91 174 GLU A CA 1
ATOM 1356 C C . GLU A 1 174 ? -38.190 -2.602 43.763 1.00 47.91 174 GLU A C 1
ATOM 1358 O O . GLU A 1 174 ? -39.178 -1.995 44.173 1.00 47.91 174 GLU A O 1
ATOM 1363 N N . GLU A 1 175 ? -38.158 -3.942 43.784 1.00 46.56 175 GLU A N 1
ATOM 1364 C CA . GLU A 1 175 ? -39.342 -4.774 44.076 1.00 46.56 175 GLU A CA 1
ATOM 1365 C C . GLU A 1 175 ? -39.484 -5.188 45.557 1.00 46.56 175 GLU A C 1
ATOM 1367 O O . GLU A 1 175 ? -40.384 -5.943 45.921 1.00 46.56 175 GLU A O 1
ATOM 1372 N N . THR A 1 176 ? -38.641 -4.657 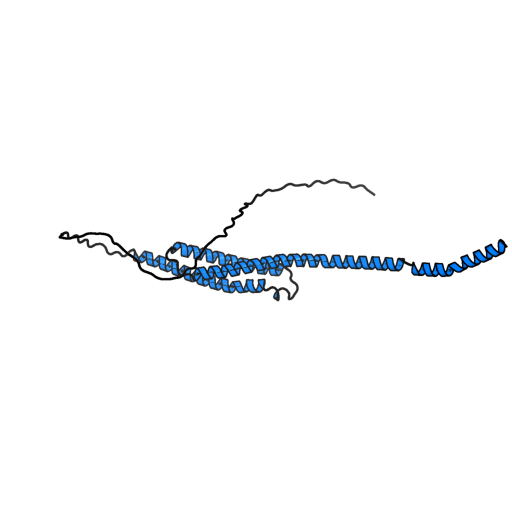46.453 1.00 43.69 176 THR A N 1
ATOM 1373 C CA . THR A 1 176 ? -38.749 -4.914 47.903 1.00 43.69 176 THR A CA 1
ATOM 1374 C C . THR A 1 176 ? -38.892 -3.623 48.708 1.00 43.69 176 THR A C 1
ATOM 1376 O O . THR A 1 176 ? -38.078 -3.316 49.574 1.00 43.69 176 THR A O 1
ATOM 1379 N N . VAL A 1 177 ? -39.963 -2.863 48.466 1.00 49.81 177 VAL A N 1
ATOM 1380 C CA . VAL A 1 177 ? -40.470 -1.905 49.464 1.00 49.81 177 VAL A CA 1
ATOM 1381 C C . VAL A 1 177 ? -41.455 -2.655 50.369 1.00 49.81 177 VAL A C 1
ATOM 1383 O O . VAL A 1 177 ? -42.539 -3.019 49.906 1.00 49.81 177 VAL A O 1
ATOM 1386 N N . PRO A 1 178 ? -41.147 -2.905 51.659 1.00 42.56 178 PRO A N 1
ATOM 1387 C CA . PRO A 1 178 ? -42.141 -3.427 52.577 1.00 42.56 178 PRO A CA 1
ATOM 1388 C C . PRO A 1 178 ? -43.213 -2.362 52.816 1.00 42.56 178 PRO A C 1
ATOM 1390 O O . PRO A 1 178 ? -42.953 -1.250 53.276 1.00 42.56 178 PRO A O 1
ATOM 1393 N N . SER A 1 179 ? -44.434 -2.759 52.486 1.00 41.94 179 SER A N 1
ATOM 1394 C CA . SER A 1 179 ? -45.701 -2.096 52.757 1.00 41.94 179 SER A CA 1
ATOM 1395 C C . SER A 1 179 ? -45.792 -1.465 54.158 1.00 41.94 179 SER A C 1
ATOM 1397 O O . SER A 1 179 ? -45.811 -2.164 55.166 1.00 41.94 179 SER A O 1
ATOM 1399 N N . ALA A 1 180 ? -45.947 -0.140 54.160 1.00 41.44 180 ALA A N 1
ATOM 1400 C CA . ALA A 1 180 ? -46.743 0.704 55.056 1.00 41.44 180 ALA A CA 1
ATOM 1401 C C . ALA A 1 180 ? -46.789 0.399 56.572 1.00 41.44 180 ALA A C 1
ATOM 1403 O O . ALA A 1 180 ? -47.492 -0.495 57.035 1.00 41.44 180 ALA A O 1
ATOM 1404 N N . ALA A 1 181 ? -46.274 1.352 57.353 1.00 36.88 181 ALA A N 1
ATOM 1405 C CA . ALA A 1 181 ? -46.972 1.838 58.541 1.00 36.88 181 ALA A CA 1
ATOM 1406 C C . ALA A 1 181 ? -47.047 3.370 58.478 1.00 36.88 181 ALA A C 1
ATOM 1408 O O . ALA A 1 181 ? -46.093 4.087 58.771 1.00 36.88 181 ALA A O 1
ATOM 1409 N N . VAL A 1 182 ? -48.210 3.862 58.054 1.00 45.22 182 VAL A N 1
ATOM 1410 C CA . VAL A 1 182 ? -48.633 5.251 58.228 1.00 45.22 182 VAL A CA 1
ATOM 1411 C C . VAL A 1 182 ? -48.738 5.518 59.728 1.00 45.22 182 VAL A C 1
ATOM 1413 O O . VAL A 1 182 ? -49.501 4.847 60.417 1.00 45.22 182 VAL A O 1
ATOM 1416 N N . CYS A 1 183 ? -48.029 6.526 60.231 1.00 34.41 183 CYS A N 1
ATOM 1417 C CA . CYS A 1 183 ? -48.366 7.138 61.510 1.00 34.41 183 CYS A CA 1
ATOM 1418 C C . CYS A 1 183 ? -48.418 8.655 61.323 1.00 34.41 183 CYS A C 1
ATOM 1420 O O . CYS A 1 183 ? -47.407 9.351 61.371 1.00 34.41 183 CYS A O 1
ATOM 1422 N N . VAL A 1 184 ? -49.625 9.155 61.054 1.00 41.56 184 VAL A N 1
ATOM 1423 C CA . VAL A 1 184 ? -49.952 10.573 61.197 1.00 41.56 184 VAL A CA 1
ATOM 1424 C C . VAL A 1 184 ? -50.150 10.822 62.685 1.00 41.56 184 VAL A C 1
ATOM 1426 O O . VAL A 1 184 ? -51.120 10.340 63.266 1.00 41.56 184 VAL A O 1
ATOM 1429 N N . THR A 1 185 ? -49.275 11.610 63.300 1.00 39.03 185 THR A N 1
ATOM 1430 C CA . THR A 1 185 ? -49.612 12.294 64.549 1.00 39.03 185 THR A CA 1
ATOM 1431 C C . THR A 1 185 ? -49.381 13.787 64.371 1.00 39.03 185 THR A C 1
ATOM 1433 O O . THR A 1 185 ? -48.285 14.273 64.112 1.00 39.03 185 THR A O 1
ATOM 1436 N N . ALA A 1 186 ? -50.483 14.525 64.448 1.00 39.75 186 ALA A N 1
ATOM 1437 C CA . ALA A 1 186 ? -50.502 15.973 64.459 1.00 39.75 186 ALA A CA 1
ATOM 1438 C C . ALA A 1 186 ? -50.372 16.479 65.902 1.00 39.75 186 ALA A C 1
ATOM 1440 O O . ALA A 1 186 ? -51.167 16.076 66.752 1.00 39.75 186 ALA A O 1
ATOM 1441 N N . LYS A 1 187 ? -49.464 17.432 66.155 1.00 41.06 187 LYS A N 1
ATOM 1442 C CA . LYS A 1 187 ? -49.798 18.708 66.824 1.00 41.06 187 LYS A CA 1
ATOM 1443 C C . LYS A 1 187 ? -48.621 19.704 66.844 1.00 41.06 187 LYS A C 1
ATOM 1445 O O . LYS A 1 187 ? -47.474 19.272 66.838 1.00 41.06 187 LYS A O 1
ATOM 1450 N N . PRO A 1 188 ? -48.906 21.024 66.872 1.00 61.53 188 PRO A N 1
ATOM 1451 C CA . PRO A 1 188 ? -47.942 22.096 66.635 1.00 61.53 188 PRO A CA 1
ATOM 1452 C C . PRO A 1 188 ? -47.537 22.839 67.921 1.00 61.53 188 PRO A C 1
ATOM 1454 O O . PRO A 1 188 ? -48.198 22.692 68.950 1.00 61.53 188 PRO A O 1
ATOM 1457 N N . SER A 1 189 ? -46.505 23.684 67.802 1.00 50.50 189 SER A N 1
ATOM 1458 C CA . SER A 1 189 ? -46.160 24.920 68.556 1.00 50.50 189 SER A CA 1
ATOM 1459 C C . SER A 1 189 ? -44.630 24.983 68.659 1.00 50.50 189 SER A C 1
ATOM 1461 O O . SER A 1 189 ? -44.024 23.997 69.048 1.00 50.50 189 SER A O 1
ATOM 1463 N N . GLY A 1 190 ? -43.908 26.054 68.356 1.00 38.19 190 GLY A N 1
ATOM 1464 C CA . GLY A 1 190 ? -44.230 27.410 67.936 1.00 38.19 190 GLY A CA 1
ATOM 1465 C C . GLY A 1 190 ? -42.951 28.257 68.063 1.00 38.19 190 GLY A C 1
ATOM 1466 O O . GLY A 1 190 ? -42.076 27.887 68.838 1.00 38.19 190 GLY A O 1
ATOM 1467 N N . LEU A 1 191 ? -42.929 29.399 67.356 1.00 35.53 191 LEU A N 1
ATOM 1468 C CA . LEU A 1 191 ? -42.135 30.617 67.633 1.00 35.53 191 LEU A CA 1
ATOM 1469 C C . LEU A 1 191 ? -40.600 30.494 67.409 1.00 35.53 191 LEU A C 1
ATOM 1471 O O . LEU A 1 191 ? -39.989 29.521 67.813 1.00 35.53 191 LEU A O 1
ATOM 1475 N N . THR A 1 192 ? -39.850 31.422 66.802 1.00 36.88 192 THR A N 1
ATOM 1476 C CA . THR A 1 192 ? -40.063 32.816 66.357 1.00 36.88 192 THR A CA 1
ATOM 1477 C C . THR A 1 192 ? -38.754 33.329 65.713 1.00 36.88 192 THR A C 1
ATOM 1479 O O . THR A 1 192 ? -37.705 33.024 66.264 1.00 36.88 192 THR A O 1
ATOM 1482 N N . VAL A 1 193 ? -38.865 34.172 64.659 1.00 30.50 193 VAL A N 1
ATOM 1483 C CA . VAL A 1 193 ? -38.193 35.503 64.468 1.00 30.50 193 VAL A CA 1
ATOM 1484 C C . VAL A 1 193 ? -36.646 35.512 64.330 1.00 30.50 193 VAL A C 1
ATOM 1486 O O . VAL A 1 193 ? -35.959 34.864 65.094 1.00 30.50 193 VAL A O 1
ATOM 1489 N N . SER A 1 194 ? -35.961 36.249 63.444 1.00 35.44 194 SER A N 1
ATOM 1490 C CA . SER A 1 194 ? -36.303 37.272 62.447 1.00 35.44 194 SER A CA 1
ATOM 1491 C C . SER A 1 194 ? -35.139 37.480 61.467 1.00 35.44 194 SER A C 1
ATOM 1493 O O . SER A 1 194 ? -33.979 37.368 61.839 1.00 35.44 194 SER A O 1
ATOM 1495 N N . SER A 1 195 ? -35.514 37.927 60.270 1.00 39.72 195 SER A N 1
ATOM 1496 C CA . SER A 1 195 ? -35.006 39.102 59.545 1.00 39.72 195 SER A CA 1
ATOM 1497 C C . SER A 1 195 ? -33.528 39.328 59.194 1.00 39.72 195 SER A C 1
ATOM 1499 O O . SER A 1 195 ? -32.738 39.787 60.008 1.00 39.72 195 SER A O 1
ATOM 1501 N N . HIS A 1 196 ? -33.260 39.166 57.890 1.00 44.81 196 HIS A N 1
ATOM 1502 C CA . HIS A 1 196 ? -32.740 40.159 56.923 1.00 44.81 196 HIS A CA 1
ATOM 1503 C C . HIS A 1 196 ? -31.989 41.408 57.431 1.00 44.81 196 HIS A C 1
ATOM 1505 O O . HIS A 1 196 ? -32.548 42.186 58.196 1.00 44.81 196 HIS A O 1
ATOM 1511 N N . LEU A 1 197 ? -30.834 41.713 56.812 1.00 36.19 197 LEU A N 1
ATOM 1512 C CA . LEU A 1 197 ? -30.685 42.757 55.770 1.00 36.19 197 LEU A CA 1
ATOM 1513 C C . LEU A 1 197 ? -29.224 43.271 55.653 1.00 36.19 197 LEU A C 1
ATOM 1515 O O . LEU A 1 197 ? -28.708 43.857 56.592 1.00 36.19 197 LEU A O 1
ATOM 1519 N N . TRP A 1 198 ? -28.644 43.063 54.464 1.00 30.12 198 TRP A N 1
ATOM 1520 C CA . TRP A 1 198 ? -27.680 43.866 53.675 1.00 30.12 198 TRP A CA 1
ATOM 1521 C C . TRP A 1 198 ? -26.448 44.573 54.305 1.00 30.12 198 TRP A C 1
ATOM 1523 O O . TRP A 1 198 ? -26.547 45.373 55.231 1.00 30.12 198 TRP A O 1
ATOM 1533 N N . ASP A 1 199 ? -25.306 44.333 53.642 1.00 42.81 199 ASP A N 1
ATOM 1534 C CA . ASP A 1 199 ? -23.926 44.817 53.841 1.00 42.81 199 ASP A CA 1
ATOM 1535 C C . ASP A 1 199 ? -23.700 46.340 53.769 1.00 42.81 199 ASP A C 1
ATOM 1537 O O . ASP A 1 199 ? -24.517 47.096 53.236 1.00 42.81 199 ASP A O 1
ATOM 1541 N N . PRO A 1 200 ? -22.507 46.804 54.191 1.00 45.50 200 PRO A N 1
ATOM 1542 C CA . PRO A 1 200 ? -21.602 47.384 53.183 1.00 45.50 200 PRO A CA 1
ATOM 1543 C C . PRO A 1 200 ? -20.087 47.125 53.393 1.00 45.50 200 PRO A C 1
ATOM 1545 O O . PRO A 1 200 ? -19.570 47.136 54.507 1.00 45.50 200 PRO A O 1
ATOM 1548 N N . HIS A 1 201 ? -19.362 46.996 52.272 1.00 41.72 201 HIS A N 1
ATOM 1549 C CA . HIS A 1 201 ? -17.890 47.070 52.129 1.00 41.72 201 HIS A CA 1
ATOM 1550 C C . HIS A 1 201 ? -17.305 48.457 52.516 1.00 41.72 201 HIS A C 1
ATOM 1552 O O . HIS A 1 201 ? -18.059 49.435 52.519 1.00 41.72 201 HIS A O 1
ATOM 1558 N N . PRO A 1 202 ? -15.977 48.597 52.794 1.00 52.53 202 PRO A N 1
ATOM 1559 C CA . PRO A 1 202 ? -14.999 48.921 51.724 1.00 52.53 202 PRO A CA 1
ATOM 1560 C C . PRO A 1 202 ? -13.540 48.388 51.870 1.00 52.53 202 PRO A C 1
ATOM 1562 O O . PRO A 1 202 ? -12.987 48.314 52.959 1.00 52.53 202 PRO A O 1
ATOM 1565 N N . LEU A 1 203 ? -12.936 48.119 50.696 1.00 37.22 203 LEU A N 1
ATOM 1566 C CA . LEU A 1 203 ? -11.557 48.376 50.200 1.00 37.22 203 LEU A CA 1
ATOM 1567 C C . LEU A 1 203 ? -10.281 48.010 51.001 1.00 37.22 203 LEU A C 1
ATOM 1569 O O . LEU A 1 203 ? -10.037 48.529 52.084 1.00 37.22 203 LEU A O 1
ATOM 1573 N N . GLY A 1 204 ? -9.344 47.336 50.303 1.00 31.14 204 GLY A N 1
ATOM 1574 C CA . GLY A 1 204 ? -7.894 47.520 50.499 1.00 31.14 204 GLY A CA 1
ATOM 1575 C C . GLY A 1 204 ? -6.966 46.385 50.020 1.00 31.14 204 GLY A C 1
ATOM 1576 O O . GLY A 1 204 ? -6.670 45.517 50.821 1.00 31.14 204 GLY A O 1
ATOM 1577 N N . THR A 1 205 ? -6.519 46.463 48.749 1.00 33.12 205 THR A N 1
ATOM 1578 C CA . THR A 1 205 ? -5.179 46.132 48.162 1.00 33.12 205 THR A CA 1
ATOM 1579 C C . THR A 1 205 ? -4.525 44.749 48.464 1.00 33.12 205 THR A C 1
ATOM 1581 O O . THR A 1 205 ? -4.529 44.264 49.578 1.00 33.12 205 THR A O 1
ATOM 1584 N N . THR A 1 206 ? -3.910 43.987 47.546 1.00 35.53 206 THR A N 1
ATOM 1585 C CA . THR A 1 206 ? -2.887 44.281 46.524 1.00 35.53 206 THR A CA 1
ATOM 1586 C C . THR A 1 206 ? -2.715 43.072 45.566 1.00 35.53 206 THR A C 1
ATOM 1588 O O . THR A 1 206 ? -2.895 41.937 45.989 1.00 35.53 206 THR A O 1
ATOM 1591 N N . SER A 1 207 ? -2.297 43.356 44.320 1.00 35.25 207 SER A N 1
ATOM 1592 C CA . SER A 1 207 ? -1.324 42.614 43.477 1.00 35.25 207 SER A CA 1
ATOM 1593 C C . SER A 1 207 ? -1.565 41.122 43.172 1.00 35.25 207 SER A C 1
ATOM 1595 O O . SER A 1 207 ? -1.273 40.266 43.996 1.00 35.25 207 SER A O 1
ATOM 1597 N N . GLY A 1 208 ? -2.058 40.772 41.978 1.00 34.09 208 GLY A N 1
ATOM 1598 C CA . GLY A 1 208 ? -1.242 40.382 40.801 1.00 34.09 208 GLY A CA 1
ATOM 1599 C C . GLY A 1 208 ? -1.543 38.899 40.485 1.00 34.09 208 GLY A C 1
ATOM 1600 O O . GLY A 1 208 ? -1.746 38.139 41.419 1.00 34.09 208 GLY A O 1
ATOM 1601 N N . GLN A 1 209 ? -1.661 38.374 39.266 1.00 35.91 209 GLN A N 1
ATOM 1602 C CA . GLN A 1 209 ? -1.173 38.759 37.948 1.00 35.91 209 GLN A CA 1
ATOM 1603 C C . GLN A 1 209 ? -1.907 37.876 36.904 1.00 35.91 209 GLN A C 1
ATOM 1605 O O . GLN A 1 209 ? -2.030 36.671 37.114 1.00 35.91 209 GLN A O 1
ATOM 1610 N N . ASP A 1 210 ? -2.386 38.494 35.823 1.00 39.53 210 ASP A N 1
ATOM 1611 C CA . ASP A 1 210 ? -2.853 37.898 34.549 1.00 39.53 210 ASP A CA 1
ATOM 1612 C C . ASP A 1 210 ? -1.682 37.224 33.781 1.00 39.53 210 ASP A C 1
ATOM 1614 O O . ASP A 1 210 ? -0.527 37.559 34.083 1.00 39.53 210 ASP A O 1
ATOM 1618 N N . PRO A 1 211 ? -1.891 36.275 32.830 1.00 54.44 211 PRO A N 1
ATOM 1619 C CA . PRO A 1 211 ? -2.642 36.470 31.566 1.00 54.44 211 PRO A CA 1
ATOM 1620 C C . PRO A 1 211 ? -3.639 35.339 31.231 1.00 54.44 211 PRO A C 1
ATOM 1622 O O . PRO A 1 211 ? -3.399 34.171 31.525 1.00 54.44 211 PRO A O 1
ATOM 1625 N N . ASP A 1 212 ? -4.853 35.648 30.776 1.00 37.06 212 ASP A N 1
ATOM 1626 C CA . ASP A 1 212 ? -5.271 36.121 29.438 1.00 37.06 212 ASP A CA 1
ATOM 1627 C C . ASP A 1 212 ? -5.231 35.014 28.366 1.00 37.06 212 ASP A C 1
ATOM 1629 O O . ASP A 1 212 ? -4.218 34.748 27.717 1.00 37.06 212 ASP A O 1
ATOM 1633 N N . GLU A 1 213 ? -6.387 34.360 28.221 1.00 42.25 213 GLU A N 1
ATOM 1634 C CA . GLU A 1 213 ? -6.857 33.775 26.970 1.00 42.25 213 GLU A CA 1
ATOM 1635 C C . GLU A 1 213 ? -7.500 34.874 26.124 1.00 42.25 213 GLU A C 1
ATOM 1637 O O . GLU A 1 213 ? -8.253 35.685 26.651 1.00 42.25 213 GLU A O 1
ATOM 1642 N N . THR A 1 214 ? -7.296 34.816 24.809 1.00 40.19 214 THR A N 1
ATOM 1643 C CA . THR A 1 214 ? -8.249 35.072 23.702 1.00 40.19 214 THR A CA 1
ATOM 1644 C C . THR A 1 214 ? -7.378 35.286 22.441 1.00 40.19 214 THR A C 1
ATOM 1646 O O . THR A 1 214 ? -6.228 35.688 22.537 1.00 40.19 214 THR A O 1
ATOM 1649 N N . LEU A 1 215 ? -7.739 34.985 21.196 1.00 35.56 215 LEU A N 1
ATOM 1650 C CA . LEU A 1 215 ? -9.023 35.021 20.524 1.00 35.56 215 LEU A CA 1
ATOM 1651 C C . LEU A 1 215 ? -8.791 34.495 19.085 1.00 35.56 215 LEU A C 1
ATOM 1653 O O . LEU A 1 215 ? -7.841 34.920 18.441 1.00 35.56 215 LEU A O 1
ATOM 1657 N N . MET A 1 216 ? -9.711 33.667 18.585 1.00 41.22 216 MET A N 1
ATOM 1658 C CA . MET A 1 216 ? -10.166 33.580 17.180 1.00 41.22 216 MET A CA 1
ATOM 1659 C C . MET A 1 216 ? -9.164 33.245 16.062 1.00 41.22 216 MET A C 1
ATOM 1661 O O . MET A 1 216 ? -8.420 34.094 15.592 1.00 41.22 216 MET A O 1
ATOM 1665 N N . ASP A 1 217 ? -9.371 32.072 15.458 1.00 41.06 217 ASP A N 1
ATOM 1666 C CA . ASP A 1 217 ? -9.548 32.008 14.003 1.00 41.06 217 ASP A CA 1
ATOM 1667 C C . ASP A 1 217 ? -10.475 30.832 13.644 1.00 41.06 217 ASP A C 1
ATOM 1669 O O . ASP A 1 217 ? -10.091 29.663 13.650 1.00 41.06 217 ASP A O 1
ATOM 1673 N N . GLN A 1 218 ? -11.746 31.150 13.381 1.00 40.81 218 GLN A N 1
ATOM 1674 C CA . GLN A 1 218 ? -12.700 30.256 12.727 1.00 40.81 218 GLN A CA 1
ATOM 1675 C C . GLN A 1 218 ? -12.815 30.689 11.265 1.00 40.81 218 GLN A C 1
ATOM 1677 O O . GLN A 1 218 ? -13.246 31.805 10.977 1.00 40.81 218 GLN A O 1
ATOM 1682 N N . LYS A 1 219 ? -12.481 29.785 10.341 1.00 42.91 219 LYS A N 1
ATOM 1683 C CA . LYS A 1 219 ? -12.780 29.915 8.909 1.00 42.91 219 LYS A CA 1
ATOM 1684 C C . LYS A 1 219 ? -13.706 28.762 8.485 1.00 42.91 219 LYS A C 1
ATOM 1686 O O . LYS A 1 219 ? -13.495 27.641 8.949 1.00 42.91 219 LYS A O 1
ATOM 1691 N N . PRO A 1 220 ? -14.754 29.022 7.679 1.00 47.25 220 PRO A N 1
ATOM 1692 C CA . PRO A 1 220 ? -15.922 28.153 7.611 1.00 47.25 220 PRO A CA 1
ATOM 1693 C C . PRO A 1 220 ? -15.781 26.983 6.632 1.00 47.25 220 PRO A C 1
ATOM 1695 O O . PRO A 1 220 ? -14.959 26.990 5.718 1.00 47.25 220 PRO A O 1
ATOM 1698 N N . ALA A 1 221 ? -16.660 26.007 6.859 1.00 38.69 221 ALA A N 1
ATOM 1699 C CA . ALA A 1 221 ? -16.923 24.836 6.042 1.00 38.69 221 ALA A CA 1
ATOM 1700 C C . ALA A 1 221 ? -17.389 25.193 4.623 1.00 38.69 221 ALA A C 1
ATOM 1702 O O . ALA A 1 221 ? -18.256 26.048 4.443 1.00 38.69 221 ALA A O 1
ATOM 1703 N N . GLU A 1 222 ? -16.885 24.455 3.636 1.00 37.88 222 GLU A N 1
ATOM 1704 C CA . GLU A 1 222 ? -17.463 24.389 2.298 1.00 37.88 222 GLU A CA 1
ATOM 1705 C C . GLU A 1 222 ? -18.107 23.010 2.129 1.00 37.88 222 GLU A C 1
ATOM 1707 O O . GLU A 1 222 ? -17.442 21.977 2.059 1.00 37.88 222 GLU A O 1
ATOM 1712 N N . ALA A 1 223 ? -19.437 23.008 2.153 1.00 40.50 223 ALA A N 1
ATOM 1713 C CA . ALA A 1 223 ? -20.266 21.875 1.795 1.00 40.50 223 ALA A CA 1
ATOM 1714 C C . ALA A 1 223 ? -20.550 21.948 0.292 1.00 40.50 223 ALA A C 1
ATOM 1716 O O . ALA A 1 223 ? -21.178 22.900 -0.168 1.00 40.50 223 ALA A O 1
ATOM 1717 N N . VAL A 1 224 ? -20.152 20.925 -0.463 1.00 44.88 224 VAL A N 1
ATOM 1718 C CA . VAL A 1 224 ? -20.704 20.661 -1.796 1.00 44.88 224 VAL A CA 1
ATOM 1719 C C . VAL A 1 224 ? -21.206 19.222 -1.817 1.00 44.88 224 VAL A C 1
ATOM 1721 O O . VAL A 1 224 ? -20.444 18.264 -1.719 1.00 44.88 224 VAL A O 1
ATOM 1724 N N . ALA A 1 225 ? -22.529 19.107 -1.876 1.00 45.56 225 ALA A N 1
ATOM 1725 C CA . ALA A 1 225 ? -23.276 17.872 -2.059 1.00 45.56 225 ALA A CA 1
ATOM 1726 C C . ALA A 1 225 ? -23.147 17.356 -3.515 1.00 45.56 225 ALA A C 1
ATOM 1728 O O . ALA A 1 225 ? -22.785 18.121 -4.413 1.00 45.56 225 ALA A O 1
ATOM 1729 N N . PRO A 1 226 ? -23.449 16.070 -3.775 1.00 47.66 226 PRO A N 1
ATOM 1730 C CA . PRO A 1 226 ? -23.165 15.407 -5.044 1.00 47.66 226 PRO A CA 1
ATOM 1731 C C . PRO A 1 226 ? -24.262 15.682 -6.081 1.00 47.66 226 PRO A C 1
ATOM 1733 O O . PRO A 1 226 ? -25.432 15.823 -5.729 1.00 47.66 226 PRO A O 1
ATOM 1736 N N . THR A 1 227 ? -23.914 15.688 -7.373 1.00 40.06 227 THR A N 1
ATOM 1737 C CA . THR A 1 227 ? -24.913 15.605 -8.456 1.00 40.06 227 THR A CA 1
ATOM 1738 C C . THR A 1 227 ? -24.575 14.447 -9.411 1.00 40.06 227 THR A C 1
ATOM 1740 O O . THR A 1 227 ? -23.431 14.361 -9.857 1.00 40.06 227 THR A O 1
ATOM 1743 N N . PRO A 1 228 ? -25.539 13.551 -9.711 1.00 54.62 228 PRO A N 1
ATOM 1744 C CA . PRO A 1 228 ? -25.398 12.429 -10.645 1.00 54.62 228 PRO A CA 1
ATOM 1745 C C . PRO A 1 228 ? -25.744 12.839 -12.093 1.00 54.62 228 PRO A C 1
ATOM 1747 O O . PRO A 1 228 ? -26.214 13.956 -12.291 1.00 54.62 228 PRO A O 1
ATOM 1750 N N . GLN A 1 229 ? -25.550 11.912 -13.055 1.00 43.78 229 GLN A N 1
ATOM 1751 C CA . GLN A 1 229 ? -26.247 11.668 -14.357 1.00 43.78 229 GLN A CA 1
ATOM 1752 C C . GLN A 1 229 ? -25.211 11.120 -15.374 1.00 43.78 229 GLN A C 1
ATOM 1754 O O . GLN A 1 229 ? -24.248 11.800 -15.705 1.00 43.78 229 GLN A O 1
ATOM 1759 N N . ILE A 1 230 ? -25.176 9.818 -15.688 1.00 38.66 230 ILE A N 1
ATOM 1760 C CA . ILE A 1 230 ? -26.020 9.057 -16.640 1.00 38.66 230 ILE A CA 1
ATOM 1761 C C . ILE A 1 230 ? -25.845 9.494 -18.114 1.00 38.66 230 ILE A C 1
ATOM 1763 O O . ILE A 1 230 ? -26.401 10.489 -18.555 1.00 38.66 230 ILE A O 1
ATOM 1767 N N . LEU A 1 231 ? -25.112 8.637 -18.847 1.00 40.47 231 LEU A N 1
ATOM 1768 C CA . LEU A 1 231 ? -25.393 8.075 -20.183 1.00 40.47 231 LEU A CA 1
ATOM 1769 C C . LEU A 1 231 ? -25.607 9.035 -21.368 1.00 40.47 231 LEU A C 1
ATOM 1771 O O . LEU A 1 231 ? -26.659 9.647 -21.487 1.00 40.47 231 LEU A O 1
ATOM 1775 N N . THR A 1 232 ? -24.717 8.997 -22.368 1.00 40.59 232 THR A N 1
ATOM 1776 C CA . THR A 1 232 ? -25.144 8.974 -23.782 1.00 40.59 232 THR A CA 1
ATOM 1777 C C . THR A 1 232 ? -24.115 8.254 -24.661 1.00 40.59 232 THR A C 1
ATOM 1779 O O . THR A 1 232 ? -22.920 8.527 -24.653 1.00 40.59 232 THR A O 1
ATOM 1782 N N . THR A 1 233 ? -24.657 7.304 -25.406 1.00 46.19 233 THR A N 1
ATOM 1783 C CA . THR A 1 233 ? -24.134 6.486 -26.497 1.00 46.19 233 THR A CA 1
ATOM 1784 C C . THR A 1 233 ? -23.590 7.286 -27.682 1.00 46.19 233 THR A C 1
ATOM 1786 O O . THR A 1 233 ? -24.250 8.227 -28.107 1.00 46.19 233 THR A O 1
ATOM 1789 N N . MET A 1 234 ? -22.529 6.802 -28.333 1.00 41.81 234 MET A N 1
ATOM 1790 C CA . MET A 1 234 ? -22.336 6.946 -29.786 1.00 41.81 234 MET A CA 1
ATOM 1791 C C . MET A 1 234 ? -21.619 5.694 -30.309 1.00 41.81 234 MET A C 1
ATOM 1793 O O . MET A 1 234 ? -20.397 5.603 -30.344 1.00 41.81 234 MET A O 1
ATOM 1797 N N . SER A 1 235 ? -22.429 4.703 -30.675 1.00 50.19 235 SER A N 1
ATOM 1798 C CA . SER A 1 235 ? -22.103 3.742 -31.721 1.00 50.19 235 SER A CA 1
ATOM 1799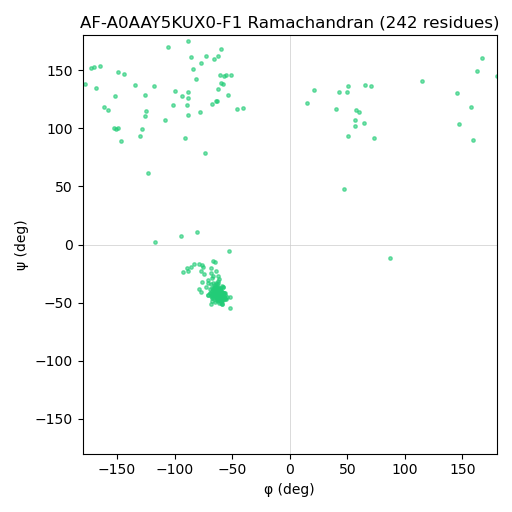 C C . SER A 1 235 ? -22.587 4.363 -33.028 1.00 50.19 235 SER A C 1
ATOM 1801 O O . SER A 1 235 ? -23.756 4.743 -33.104 1.00 50.19 235 SER A O 1
ATOM 1803 N N . GLN A 1 236 ? -21.715 4.484 -34.029 1.00 49.12 236 GLN A N 1
ATOM 1804 C CA . GLN A 1 236 ? -22.145 4.457 -35.422 1.00 49.12 236 GLN A CA 1
ATOM 1805 C C . GLN A 1 236 ? -20.994 4.069 -36.350 1.00 49.12 236 GLN A C 1
ATOM 1807 O O . GLN A 1 236 ? -19.989 4.766 -36.480 1.00 49.12 236 GLN A O 1
ATOM 1812 N N . ASP A 1 237 ? -21.201 2.912 -36.971 1.00 49.91 237 ASP A N 1
ATOM 1813 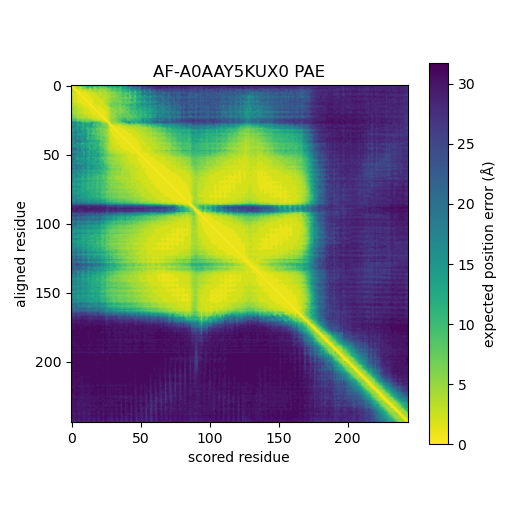C CA . ASP A 1 237 ? -20.532 2.399 -38.154 1.00 49.91 237 ASP A CA 1
ATOM 1814 C C . ASP A 1 237 ? -20.522 3.406 -39.310 1.00 49.91 237 ASP A C 1
ATOM 1816 O O . ASP A 1 237 ? -21.529 4.058 -39.575 1.00 49.91 237 ASP A O 1
ATOM 1820 N N . HIS A 1 238 ? -19.440 3.399 -40.092 1.00 51.53 238 HIS A N 1
ATOM 1821 C CA . HIS A 1 238 ? -19.537 3.440 -41.552 1.00 51.53 238 HIS A CA 1
ATOM 1822 C C . HIS A 1 238 ? -18.320 2.763 -42.204 1.00 51.53 238 HIS A C 1
ATOM 1824 O O . HIS A 1 238 ? -17.233 3.319 -42.316 1.00 51.53 238 HIS A O 1
ATOM 1830 N N . THR A 1 239 ? -18.546 1.518 -42.628 1.00 50.31 239 THR A N 1
ATOM 1831 C CA . THR A 1 239 ? -18.240 0.970 -43.961 1.00 50.31 239 THR A CA 1
ATOM 1832 C C . THR A 1 239 ? -17.294 1.772 -44.871 1.00 50.31 239 THR A C 1
ATOM 1834 O O . THR A 1 239 ? -17.677 2.828 -45.373 1.00 50.31 239 THR A O 1
ATOM 1837 N N . ASN A 1 240 ? -16.183 1.155 -45.291 1.00 47.41 240 ASN A N 1
ATOM 1838 C CA . ASN A 1 240 ? -16.021 0.843 -46.716 1.00 47.41 240 ASN A CA 1
ATOM 1839 C C . ASN A 1 240 ? -14.959 -0.233 -46.980 1.00 47.41 240 ASN A C 1
ATOM 1841 O O . ASN A 1 240 ? -13.772 -0.057 -46.723 1.00 47.41 240 ASN A O 1
ATOM 1845 N N . ALA A 1 241 ? -15.428 -1.335 -47.561 1.00 57.06 241 ALA A N 1
ATOM 1846 C CA . ALA A 1 241 ? -14.633 -2.312 -48.278 1.00 57.06 241 ALA A CA 1
ATOM 1847 C C . ALA A 1 241 ? -14.637 -1.947 -49.768 1.00 57.06 241 ALA A C 1
ATOM 1849 O O . ALA A 1 241 ? -15.714 -1.832 -50.342 1.00 57.06 241 ALA A O 1
ATOM 1850 N N . VAL A 1 242 ? -13.465 -1.840 -50.400 1.00 51.91 242 VAL A N 1
ATOM 1851 C CA . VAL A 1 242 ? -13.252 -2.016 -51.854 1.00 51.91 242 VAL A CA 1
ATOM 1852 C C . VAL A 1 242 ? -11.811 -2.532 -52.013 1.00 51.91 242 VAL A C 1
ATOM 1854 O O . VAL A 1 242 ? -10.866 -1.816 -51.720 1.00 51.91 242 VAL A O 1
ATOM 1857 N N . SER A 1 243 ? -11.611 -3.842 -52.193 1.00 56.72 243 SER A N 1
ATOM 1858 C CA . SER A 1 243 ? -11.259 -4.482 -53.479 1.00 56.72 243 SER A CA 1
ATOM 1859 C C . SER A 1 243 ? -10.069 -3.865 -54.232 1.00 56.72 243 SER A C 1
ATOM 1861 O O . SER A 1 243 ? -10.275 -3.001 -55.080 1.00 56.72 243 SER A O 1
ATOM 1863 N N . LYS A 1 244 ? -8.857 -4.388 -54.019 1.00 49.25 244 LYS A N 1
ATOM 1864 C CA . LYS A 1 244 ? -8.073 -5.225 -54.956 1.00 49.25 244 LYS A CA 1
ATOM 1865 C C . LYS A 1 244 ? -6.640 -5.390 -54.465 1.00 49.25 244 LYS A C 1
ATOM 1867 O O . LYS A 1 244 ? -6.088 -4.398 -53.951 1.00 49.25 244 LYS A O 1
#

Secondary structure (DSSP, 8-state):
-HHHHHHHHHHHHHHTHHHHHHHHHHT--HHHHHHHHHHHHHHHHHHHHHHHHHHHHHHHHHHHHHHHHHHHHHHHHHHHHHHHHHS---TT--HHHHHHHHHHHHHHHHHHHHHHHHHHHHHHHT-PPTTTGGG-HHHHHHHHHHHHHHHHHHHHHHHHHHHHHHHHHHHHHSS---------------------------------------------------------------------

Sequence (244 aa):
MVLDDSERIRATLMGFGPVLEQISAVCHISAMEDRLVQTECQVTDMQQKIMGPLDKLMHITLEVDAIEAEVKTMEKNVTKIRAILSSTDALNVSFEEHLHNRQVILANIQSMRRTVGEIEVCKAELELPHGAEETLTAFSRAMQLLDSLQELEQLTQEQSKALEGKMGEERQTEETVPSAAVCVTAKPSGLTVSSHLWDPHPLGTTSGQDPDETLMDQKPAEAVAPTPQILTTMSQDHTNAVSK